Protein AF-A0A654LYJ0-F1 (afdb_monomer_lite)

InterPro domains:
  IPR001962 Asparagine synthase [PF00733] (24-140)
  IPR001962 Asparagine synthase [PF00733] (174-243)
  IPR001962 Asparagine synthase [cd01991] (24-231)
  IPR014729 Rossmann-like alpha/beta/alpha sandwich fold [G3DSA:3.40.50.620] (4-284)
  IPR050795 Asparagine Synthetase [PTHR11772] (24-283)

Structure (mmCIF, N/CA/C/O backbone):
data_AF-A0A654LYJ0-F1
#
_entry.id   AF-A0A654LYJ0-F1
#
loop_
_atom_site.group_PDB
_atom_site.id
_atom_site.type_symbol
_atom_site.label_atom_id
_atom_site.label_alt_id
_atom_site.label_comp_id
_atom_site.label_asym_id
_atom_site.label_entity_id
_atom_site.label_seq_id
_atom_site.pdbx_PDB_ins_code
_atom_site.Cartn_x
_atom_site.Cartn_y
_atom_site.Cartn_z
_atom_site.occupancy
_atom_site.B_iso_or_equiv
_atom_site.auth_seq_id
_atom_site.auth_comp_id
_atom_site.auth_asym_id
_atom_site.auth_atom_id
_atom_site.pdbx_PDB_model_num
ATOM 1 N N . MET A 1 1 ? 23.700 -3.962 -16.570 1.00 83.38 1 MET A N 1
ATOM 2 C CA . MET A 1 1 ? 22.502 -3.121 -16.331 1.00 83.38 1 MET A CA 1
ATOM 3 C C . MET A 1 1 ? 21.620 -3.001 -17.572 1.00 83.38 1 MET A C 1
ATOM 5 O O . MET A 1 1 ? 20.461 -3.362 -17.471 1.00 83.38 1 MET A O 1
ATOM 9 N N . LEU A 1 2 ? 22.117 -2.544 -18.732 1.00 87.56 2 LEU A N 1
ATOM 10 C CA . LEU A 1 2 ? 21.275 -2.402 -19.938 1.00 87.56 2 LEU A CA 1
ATOM 11 C C . LEU A 1 2 ? 20.663 -3.729 -20.420 1.00 87.56 2 LEU A C 1
ATOM 13 O O . LEU A 1 2 ? 19.456 -3.769 -20.647 1.00 87.56 2 LEU A O 1
ATOM 17 N N . ASP A 1 3 ? 21.454 -4.805 -20.501 1.00 92.12 3 ASP A N 1
ATOM 18 C CA . ASP A 1 3 ? 20.941 -6.127 -20.897 1.00 92.12 3 ASP A CA 1
ATOM 19 C C . ASP A 1 3 ? 19.915 -6.677 -19.900 1.00 92.12 3 ASP A C 1
ATOM 21 O O . ASP A 1 3 ? 18.823 -7.050 -20.312 1.00 92.12 3 ASP A O 1
ATOM 25 N N . LEU A 1 4 ? 20.203 -6.602 -18.593 1.00 95.25 4 LEU A N 1
ATOM 26 C CA . LEU A 1 4 ? 19.250 -6.972 -17.534 1.00 95.25 4 LEU A CA 1
ATOM 27 C C . LEU A 1 4 ? 17.944 -6.170 -17.624 1.00 95.25 4 LEU A C 1
ATOM 29 O O . LEU A 1 4 ? 16.862 -6.710 -17.426 1.00 95.25 4 LEU A O 1
ATOM 33 N N . CYS A 1 5 ? 18.020 -4.876 -17.948 1.00 97.44 5 CYS A N 1
ATOM 34 C CA . CYS A 1 5 ? 16.828 -4.058 -18.150 1.00 97.44 5 CYS A CA 1
ATOM 35 C C . CYS A 1 5 ? 16.046 -4.445 -19.406 1.00 97.44 5 CYS A C 1
ATOM 37 O O . CYS A 1 5 ? 14.835 -4.243 -19.435 1.00 97.44 5 CYS A O 1
ATOM 39 N N . ARG A 1 6 ? 16.698 -4.924 -20.471 1.00 97.25 6 ARG A N 1
ATOM 40 C CA . ARG A 1 6 ? 15.997 -5.455 -21.648 1.00 97.25 6 ARG A CA 1
ATOM 41 C C . ARG A 1 6 ? 15.285 -6.757 -21.283 1.00 97.25 6 ARG A C 1
ATOM 43 O O . ARG A 1 6 ? 14.074 -6.816 -21.439 1.00 97.25 6 ARG A O 1
ATOM 50 N N . GLU A 1 7 ? 16.013 -7.708 -20.704 1.00 97.81 7 GLU A N 1
ATOM 51 C CA . GLU A 1 7 ? 15.483 -9.005 -20.263 1.00 97.81 7 GLU A CA 1
ATOM 52 C C . GLU A 1 7 ? 14.283 -8.838 -19.321 1.00 97.81 7 GLU A C 1
ATOM 54 O O . GLU A 1 7 ? 13.217 -9.403 -19.552 1.00 97.81 7 GLU A O 1
ATOM 59 N N . PHE A 1 8 ? 14.407 -7.980 -18.303 1.00 98.38 8 PHE A N 1
ATOM 60 C CA . PHE A 1 8 ? 13.311 -7.729 -17.371 1.00 98.38 8 PHE A CA 1
ATOM 61 C C . PHE A 1 8 ? 12.087 -7.099 -18.041 1.00 98.38 8 PHE A C 1
ATOM 63 O O . PHE A 1 8 ? 10.956 -7.444 -17.708 1.00 98.38 8 PHE A O 1
ATOM 70 N N . ARG A 1 9 ? 12.292 -6.157 -18.970 1.00 98.38 9 ARG A N 1
ATOM 71 C CA . ARG A 1 9 ? 11.186 -5.501 -19.682 1.00 98.38 9 ARG A CA 1
ATOM 72 C C . ARG A 1 9 ? 10.445 -6.477 -20.587 1.00 98.38 9 ARG A C 1
ATOM 74 O O . ARG A 1 9 ? 9.222 -6.435 -20.606 1.00 98.38 9 ARG A O 1
ATOM 81 N N . GLU A 1 10 ? 11.163 -7.350 -21.289 1.00 98.00 10 GLU A N 1
ATOM 82 C CA . GLU A 1 10 ? 10.572 -8.412 -22.114 1.00 98.00 10 GLU A CA 1
ATOM 83 C C . GLU A 1 10 ? 9.775 -9.398 -21.251 1.00 98.00 10 GLU A C 1
ATOM 85 O O . GLU A 1 10 ? 8.626 -9.715 -21.567 1.00 98.00 10 GLU A O 1
ATOM 90 N N . LEU A 1 11 ? 10.340 -9.811 -20.111 1.00 98.19 11 LEU A N 1
ATOM 91 C CA . LEU A 1 11 ? 9.663 -10.687 -19.161 1.00 98.19 11 LEU A CA 1
ATOM 92 C C . LEU A 1 11 ? 8.386 -10.045 -18.602 1.00 98.19 11 LEU A C 1
ATOM 94 O O . LEU A 1 11 ? 7.318 -10.654 -18.644 1.00 98.19 11 LEU A O 1
ATOM 98 N N . LEU A 1 12 ? 8.477 -8.808 -18.109 1.00 98.12 12 LEU A N 1
ATOM 99 C CA . LEU A 1 12 ? 7.331 -8.102 -17.540 1.00 98.12 12 LEU A CA 1
ATOM 100 C C . LEU A 1 12 ? 6.255 -7.830 -18.593 1.00 98.12 12 LEU A C 1
ATOM 102 O O . LEU A 1 12 ? 5.073 -7.976 -18.299 1.00 98.12 12 LEU A O 1
ATOM 106 N N . GLN A 1 13 ? 6.643 -7.486 -19.823 1.00 97.31 13 GLN A N 1
ATOM 107 C CA . GLN A 1 13 ? 5.702 -7.334 -20.928 1.00 97.31 13 GLN A CA 1
ATOM 108 C C . GLN A 1 13 ? 4.939 -8.638 -21.185 1.00 97.31 13 GLN A C 1
ATOM 110 O O . GLN A 1 13 ? 3.714 -8.605 -21.268 1.00 97.31 13 GLN A O 1
ATOM 115 N N . CYS A 1 14 ? 5.636 -9.778 -21.247 1.00 97.12 14 CYS A N 1
ATOM 116 C CA . CYS A 1 14 ? 5.016 -11.091 -21.426 1.00 97.12 14 CYS A CA 1
ATOM 117 C C . CYS A 1 14 ? 3.998 -11.404 -20.314 1.00 97.12 14 CYS A C 1
ATOM 119 O O . CYS A 1 14 ? 2.855 -11.764 -20.601 1.00 97.12 14 CYS A O 1
ATOM 121 N N . VAL A 1 15 ? 4.372 -11.196 -19.046 1.00 97.38 15 VAL A N 1
ATOM 122 C CA . VAL A 1 15 ? 3.475 -11.403 -17.893 1.00 97.38 15 VAL A CA 1
ATOM 123 C C . VAL A 1 15 ? 2.243 -10.494 -17.971 1.00 97.38 15 VAL A C 1
ATOM 125 O O . VAL A 1 15 ? 1.116 -10.959 -17.795 1.00 97.38 15 VAL A O 1
ATOM 128 N N . CYS A 1 16 ? 2.442 -9.210 -18.278 1.00 96.12 16 CYS A N 1
ATOM 129 C CA . CYS A 1 16 ? 1.370 -8.223 -18.399 1.00 96.12 16 CYS A CA 1
ATOM 130 C C . CYS A 1 16 ? 0.406 -8.541 -19.551 1.00 96.12 16 CYS A C 1
ATOM 132 O O . CYS A 1 16 ? -0.803 -8.450 -19.368 1.00 96.12 16 CYS A O 1
ATOM 134 N N . THR A 1 17 ? 0.911 -8.942 -20.723 1.00 91.62 17 THR A N 1
ATOM 135 C CA . THR A 1 17 ? 0.066 -9.286 -21.883 1.00 91.62 17 THR A CA 1
ATOM 136 C C . THR A 1 17 ? -0.789 -10.530 -21.626 1.00 91.62 17 THR A C 1
ATOM 138 O O . THR A 1 17 ? -1.919 -10.603 -22.101 1.00 91.62 17 THR A O 1
ATOM 141 N N . ASN A 1 18 ? -0.291 -11.483 -20.833 1.00 88.94 18 ASN A N 1
ATOM 142 C CA . ASN A 1 18 ? -1.020 -12.707 -20.489 1.00 88.94 18 ASN A CA 1
ATOM 143 C C . ASN A 1 18 ? -1.989 -12.548 -19.305 1.00 88.94 18 ASN A C 1
ATOM 145 O O . ASN A 1 18 ? -2.715 -13.487 -18.981 1.00 88.94 18 ASN A O 1
ATOM 149 N N . SER A 1 19 ? -2.020 -11.376 -18.667 1.00 85.88 19 SER A N 1
ATOM 150 C CA . SER A 1 19 ? -2.827 -11.118 -17.473 1.00 85.88 19 SER A CA 1
ATOM 151 C C . SER A 1 19 ? -3.709 -9.888 -17.698 1.00 85.88 19 SER A C 1
ATOM 153 O O . SER A 1 19 ? -3.339 -8.801 -17.271 1.00 85.88 19 SER A O 1
ATOM 155 N N . PRO A 1 20 ? -4.859 -9.984 -18.385 1.00 80.94 20 PRO A N 1
ATOM 156 C CA . PRO A 1 20 ? -5.680 -8.805 -18.639 1.00 80.94 20 PRO A CA 1
ATOM 157 C C . PRO A 1 20 ? -6.216 -8.195 -17.334 1.00 80.94 20 PRO A C 1
ATOM 159 O O . PRO A 1 20 ? -6.408 -8.877 -16.324 1.00 80.94 20 PRO A O 1
ATOM 162 N N . GLY A 1 21 ? -6.475 -6.889 -17.358 1.00 89.56 21 GLY A N 1
ATOM 163 C CA . GLY A 1 21 ? -7.123 -6.172 -16.266 1.00 89.56 21 GLY A CA 1
ATOM 164 C C . GLY A 1 21 ? -7.969 -5.023 -16.802 1.00 89.56 21 GLY A C 1
ATOM 165 O O . GLY A 1 21 ? -7.519 -4.254 -17.645 1.00 89.56 21 GLY A O 1
ATOM 166 N N . GLU A 1 22 ? -9.210 -4.912 -16.337 1.00 96.50 22 GLU A N 1
ATOM 167 C CA . GLU A 1 22 ? -10.157 -3.897 -16.812 1.00 96.50 22 GLU A CA 1
ATOM 168 C C . GLU A 1 22 ? -9.936 -2.533 -16.152 1.00 96.50 22 GLU A C 1
ATOM 170 O O . GLU A 1 22 ? -10.260 -1.502 -16.743 1.00 96.50 22 GLU A O 1
ATOM 175 N N . SER A 1 23 ? -9.390 -2.517 -14.935 1.00 98.25 23 SER A N 1
ATOM 176 C CA . SER A 1 23 ? -9.081 -1.298 -14.191 1.00 98.25 23 SER A CA 1
ATOM 177 C C . SER A 1 23 ? -7.713 -1.374 -13.508 1.00 98.25 23 SER A C 1
ATOM 179 O O . SER A 1 23 ? -7.186 -2.466 -13.318 1.00 98.25 23 SER A O 1
ATOM 181 N N . ILE A 1 24 ? -7.126 -0.238 -13.126 1.00 98.62 24 ILE A N 1
ATOM 182 C CA . ILE A 1 24 ? -5.874 -0.160 -12.352 1.00 98.62 24 ILE A CA 1
ATOM 183 C C . ILE A 1 24 ? -6.002 0.821 -11.192 1.00 98.62 24 ILE A C 1
ATOM 185 O O . ILE A 1 24 ? -6.516 1.928 -11.361 1.00 98.62 24 ILE A O 1
ATOM 189 N N . LEU A 1 25 ? -5.467 0.450 -10.026 1.00 98.31 25 LEU A N 1
ATOM 190 C CA . LEU A 1 25 ? -5.254 1.402 -8.939 1.00 98.31 25 LEU A CA 1
ATOM 191 C C . LEU A 1 25 ? -3.978 2.215 -9.217 1.00 98.31 25 LEU A C 1
ATOM 193 O O . LEU A 1 25 ? -2.852 1.743 -9.037 1.00 98.31 25 LEU A O 1
ATOM 197 N N . LEU A 1 26 ? -4.154 3.445 -9.694 1.00 98.50 26 LEU A N 1
ATOM 198 C CA . LEU A 1 26 ? -3.094 4.308 -10.201 1.00 98.50 26 LEU A CA 1
ATOM 199 C C . LEU A 1 26 ? -2.711 5.382 -9.176 1.00 98.50 26 LEU A C 1
ATOM 201 O O . LEU A 1 26 ? -3.37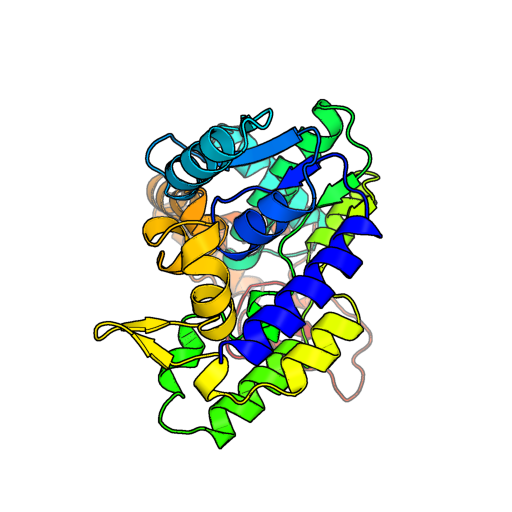4 6.402 -9.043 1.00 98.50 26 LEU A O 1
ATOM 205 N N . SER A 1 27 ? -1.586 5.207 -8.491 1.00 97.12 27 SER A N 1
ATOM 206 C CA . SER A 1 27 ? -1.010 6.242 -7.610 1.00 97.12 27 SER A CA 1
ATOM 207 C C . SER A 1 27 ? -0.095 7.238 -8.339 1.00 97.12 27 SER A C 1
ATOM 209 O O . SER A 1 27 ? 0.395 8.200 -7.751 1.00 97.12 27 SER A O 1
ATOM 211 N N . GLY A 1 28 ? 0.251 6.970 -9.604 1.00 96.25 28 GLY A N 1
ATOM 212 C CA . GLY A 1 28 ? 1.374 7.646 -10.268 1.00 96.25 28 GLY A CA 1
ATOM 213 C C . GLY A 1 28 ? 2.728 7.355 -9.602 1.00 96.25 28 GLY A C 1
ATOM 214 O O . GLY A 1 28 ? 3.713 8.070 -9.805 1.00 96.25 28 GLY A O 1
ATOM 215 N N . GLY A 1 29 ? 2.787 6.336 -8.740 1.00 96.56 29 GLY A N 1
ATOM 216 C CA . GLY A 1 29 ? 4.025 5.763 -8.231 1.00 96.56 29 GLY A CA 1
ATOM 217 C C . GLY A 1 29 ? 4.776 5.015 -9.332 1.00 96.56 29 GLY A C 1
ATOM 218 O O . GLY A 1 29 ? 4.231 4.761 -10.405 1.00 96.56 29 GLY A O 1
ATOM 219 N N . LEU A 1 30 ? 6.027 4.635 -9.058 1.00 98.25 30 LEU A N 1
ATOM 220 C CA . LEU A 1 30 ? 6.852 3.880 -10.008 1.00 98.25 30 LEU A CA 1
ATOM 221 C C . LEU A 1 30 ? 6.125 2.623 -10.507 1.00 98.25 30 LEU A C 1
ATOM 223 O O . LEU A 1 30 ? 6.036 2.404 -11.706 1.00 98.25 30 LEU A O 1
ATOM 227 N N . ASP A 1 31 ? 5.569 1.840 -9.587 1.00 98.06 31 ASP A N 1
ATOM 228 C CA . ASP A 1 31 ? 5.089 0.486 -9.872 1.00 98.06 31 ASP A CA 1
ATOM 229 C C . ASP A 1 31 ? 3.810 0.516 -10.715 1.00 98.06 31 ASP A C 1
ATOM 231 O O . ASP A 1 31 ? 3.764 -0.067 -11.794 1.00 98.06 31 ASP A O 1
ATOM 235 N N . SER A 1 32 ? 2.804 1.281 -10.283 1.00 97.94 32 SER A N 1
ATOM 236 C CA . SER A 1 32 ? 1.550 1.454 -11.028 1.00 97.94 32 SER A CA 1
ATOM 237 C C . SER A 1 32 ? 1.768 2.126 -12.389 1.00 97.94 32 SER A C 1
ATOM 239 O O . SER A 1 32 ? 1.101 1.767 -13.354 1.00 97.94 32 SER A O 1
ATOM 241 N N . SER A 1 33 ? 2.747 3.031 -12.507 1.00 98.31 33 SER A N 1
ATOM 242 C CA . SER A 1 33 ? 3.112 3.652 -13.790 1.00 98.31 33 SER A CA 1
ATOM 243 C C . SER A 1 33 ? 3.796 2.674 -14.752 1.00 98.31 33 SER A C 1
ATOM 245 O O . SER A 1 33 ? 3.566 2.751 -15.957 1.00 98.31 33 SER A O 1
ATOM 247 N N . ILE A 1 34 ? 4.628 1.753 -14.241 1.00 98.44 34 ILE A N 1
ATOM 248 C CA . ILE A 1 34 ? 5.212 0.665 -15.043 1.00 98.44 34 ILE A CA 1
ATOM 249 C C . ILE A 1 34 ? 4.102 -0.254 -15.560 1.00 98.44 34 ILE A C 1
ATOM 251 O O . ILE A 1 34 ? 4.100 -0.593 -16.739 1.00 98.44 34 ILE A O 1
ATOM 255 N N . LEU A 1 35 ? 3.156 -0.650 -14.705 1.00 98.25 35 LEU A N 1
ATOM 256 C CA . LEU A 1 35 ? 2.065 -1.537 -15.120 1.00 98.25 35 LEU A CA 1
ATOM 257 C C . LEU A 1 35 ? 1.136 -0.861 -16.135 1.00 98.25 35 LEU A C 1
ATOM 259 O O . LEU A 1 35 ? 0.794 -1.474 -17.145 1.00 98.25 35 LEU A O 1
ATOM 263 N N . LEU A 1 36 ? 0.803 0.418 -15.929 1.00 97.56 36 LEU A N 1
ATOM 264 C CA . LEU A 1 36 ? 0.003 1.200 -16.876 1.00 97.56 36 LEU A CA 1
ATOM 265 C C . LEU A 1 36 ? 0.624 1.224 -18.283 1.00 97.56 36 LEU A C 1
ATOM 267 O O . LEU A 1 36 ? -0.103 1.083 -19.261 1.00 97.56 36 LEU A O 1
ATOM 271 N N . ASN A 1 37 ? 1.957 1.328 -18.379 1.00 96.62 37 ASN A N 1
ATOM 272 C CA . ASN A 1 37 ? 2.684 1.311 -19.654 1.00 96.62 37 ASN A CA 1
ATOM 273 C C . ASN A 1 37 ? 2.483 0.023 -20.469 1.00 96.62 37 ASN A C 1
ATOM 275 O O . ASN A 1 37 ? 2.635 0.063 -21.683 1.00 96.62 37 ASN A O 1
ATOM 279 N N . TYR A 1 38 ? 2.228 -1.117 -19.821 1.00 96.50 38 TYR A N 1
ATOM 280 C CA . TYR A 1 38 ? 2.146 -2.414 -20.503 1.00 96.50 38 TYR A CA 1
ATOM 281 C C . TYR A 1 38 ? 0.730 -2.966 -20.625 1.00 96.50 38 TYR A C 1
ATOM 283 O O . TYR A 1 38 ? 0.465 -3.750 -21.531 1.00 96.50 38 TYR A O 1
ATOM 291 N N . MET A 1 39 ? -0.154 -2.628 -19.688 1.00 96.19 39 MET A N 1
ATOM 292 C CA . MET A 1 39 ? -1.436 -3.318 -19.546 1.00 96.19 39 MET A CA 1
ATOM 293 C C . MET A 1 39 ? -2.613 -2.584 -20.181 1.00 96.19 39 MET A C 1
ATOM 295 O O . MET A 1 39 ? -3.608 -3.229 -20.486 1.00 96.19 39 MET A O 1
ATOM 299 N N . HIS A 1 40 ? -2.512 -1.262 -20.363 1.00 92.94 40 HIS A N 1
ATOM 300 C CA . HIS A 1 40 ? -3.541 -0.424 -20.998 1.00 92.94 40 HIS A CA 1
ATOM 301 C C . HIS A 1 40 ? -4.994 -0.754 -20.575 1.00 92.94 40 HIS A C 1
ATOM 303 O O . HIS A 1 40 ? -5.833 -1.053 -21.428 1.00 92.94 40 HIS A O 1
ATOM 309 N N . PRO A 1 41 ? -5.310 -0.734 -19.265 1.00 96.69 41 PRO A N 1
ATOM 310 C CA . PRO A 1 41 ? -6.661 -1.009 -18.789 1.00 96.69 41 PRO A CA 1
ATOM 311 C C . PRO A 1 41 ? -7.654 0.048 -19.281 1.00 96.69 41 PRO A C 1
ATOM 313 O O . PRO A 1 41 ? -7.275 1.156 -19.656 1.00 96.69 41 PRO A O 1
ATOM 316 N N . ARG A 1 42 ? -8.950 -0.272 -19.222 1.00 96.50 42 ARG A N 1
ATOM 317 C CA . ARG A 1 42 ? -10.020 0.665 -19.594 1.00 96.50 42 ARG A CA 1
ATOM 318 C C . ARG A 1 42 ? -10.106 1.844 -18.625 1.00 96.50 42 ARG A C 1
ATOM 320 O O . ARG A 1 42 ? -10.322 2.969 -19.057 1.00 96.50 42 ARG A O 1
ATOM 327 N N . GLU A 1 43 ? -9.961 1.574 -17.330 1.00 97.75 43 GLU A N 1
ATOM 328 C CA . GLU A 1 43 ? -10.156 2.560 -16.263 1.00 97.75 43 GLU A CA 1
ATOM 329 C C . GLU A 1 43 ? -8.904 2.686 -15.383 1.00 97.75 43 GLU A C 1
ATOM 331 O O . GLU A 1 43 ? -8.428 1.704 -14.815 1.00 97.75 43 GLU A O 1
ATOM 336 N N . ALA A 1 44 ? -8.398 3.901 -15.187 1.00 98.56 44 ALA A N 1
ATOM 337 C CA . ALA A 1 44 ? -7.460 4.213 -14.112 1.00 98.56 44 ALA A CA 1
ATOM 338 C C . ALA A 1 44 ? -8.204 4.843 -12.936 1.00 98.56 44 ALA A C 1
ATOM 340 O O . ALA A 1 44 ? -9.025 5.737 -13.130 1.00 98.56 44 ALA A O 1
ATOM 341 N N . ILE A 1 45 ? -7.900 4.406 -11.716 1.00 98.81 45 ILE A N 1
ATOM 342 C CA . ILE A 1 45 ? -8.553 4.884 -10.495 1.00 98.81 45 ILE A CA 1
ATOM 343 C C . ILE A 1 45 ? -7.498 5.417 -9.534 1.00 98.81 45 ILE A C 1
ATOM 345 O O . ILE A 1 45 ? -6.573 4.698 -9.159 1.00 98.81 45 ILE A O 1
ATOM 349 N N . THR A 1 46 ? -7.663 6.654 -9.081 1.00 98.75 46 THR A N 1
ATOM 350 C CA . THR A 1 46 ? -6.817 7.262 -8.048 1.00 98.75 46 THR A CA 1
ATOM 351 C C . THR A 1 46 ? -7.674 7.701 -6.882 1.00 98.75 46 THR A C 1
ATOM 353 O O . THR A 1 46 ? -8.662 8.402 -7.068 1.00 98.75 46 THR A O 1
ATOM 356 N N . ILE A 1 47 ? -7.263 7.348 -5.667 1.00 98.50 47 ILE A N 1
ATOM 357 C CA . ILE A 1 47 ? -7.863 7.890 -4.449 1.00 98.50 47 ILE A CA 1
ATOM 358 C C . ILE A 1 47 ? -6.987 9.030 -3.948 1.00 98.50 47 ILE A C 1
ATOM 360 O O . ILE A 1 47 ? -5.788 8.849 -3.738 1.00 98.50 47 ILE A O 1
ATOM 364 N N . SER A 1 48 ? -7.591 10.196 -3.744 1.00 97.44 48 SER A N 1
ATOM 365 C CA . SER A 1 48 ? -6.898 11.371 -3.229 1.00 97.44 48 SER A CA 1
ATOM 366 C C . SER A 1 48 ? -7.836 12.202 -2.372 1.00 97.44 48 SER A C 1
ATOM 368 O O . SER A 1 48 ? -8.944 12.486 -2.799 1.00 97.44 48 SER A O 1
ATOM 370 N N . ILE A 1 49 ? -7.422 12.634 -1.184 1.00 95.44 49 ILE A N 1
ATOM 371 C CA . ILE A 1 49 ? -8.278 13.472 -0.330 1.00 95.44 49 ILE A CA 1
ATOM 372 C C . ILE A 1 49 ? -8.417 14.906 -0.870 1.00 95.44 49 ILE A C 1
ATOM 374 O O . ILE A 1 49 ? -9.401 15.581 -0.585 1.00 95.44 49 ILE A O 1
ATOM 378 N N . ASP A 1 50 ? -7.433 15.376 -1.643 1.00 92.94 50 ASP A N 1
ATOM 379 C CA . ASP A 1 50 ? -7.440 16.687 -2.296 1.00 92.94 50 ASP A CA 1
ATOM 380 C C . ASP A 1 50 ? -6.494 16.738 -3.509 1.00 92.94 50 ASP A C 1
ATOM 382 O O . ASP A 1 50 ? -5.725 15.813 -3.772 1.00 92.94 50 ASP A O 1
ATOM 386 N N . GLN A 1 51 ? -6.529 17.849 -4.248 1.00 92.88 51 GLN A N 1
ATOM 387 C CA . GLN A 1 51 ? -5.664 18.103 -5.409 1.00 92.88 51 GLN A CA 1
ATOM 388 C C . GLN A 1 51 ? -4.181 18.342 -5.065 1.00 92.88 51 GLN A C 1
ATOM 390 O O . GLN A 1 51 ? -3.333 18.379 -5.953 1.00 92.88 51 GLN A O 1
ATOM 395 N N . TYR A 1 52 ? -3.858 18.552 -3.785 1.00 92.94 52 TYR A N 1
ATOM 396 C CA . TYR A 1 52 ? -2.497 18.852 -3.328 1.00 92.94 52 TYR A CA 1
ATOM 397 C C . TYR A 1 52 ? -1.716 17.595 -2.945 1.00 92.94 52 TYR A C 1
ATOM 399 O O . TYR A 1 52 ? -0.506 17.655 -2.723 1.00 92.94 52 TYR A O 1
ATOM 407 N N . SER A 1 53 ? -2.408 16.465 -2.843 1.00 95.06 53 SER A N 1
ATOM 408 C CA . SER A 1 53 ? -1.807 15.175 -2.539 1.00 95.06 53 SER A CA 1
ATOM 409 C C . SER A 1 53 ? -0.938 14.716 -3.713 1.00 95.06 53 SER A C 1
ATOM 411 O O . SER A 1 53 ? -1.228 14.984 -4.882 1.00 95.06 53 SER A O 1
ATOM 413 N N . SER A 1 54 ? 0.181 14.060 -3.414 1.00 95.75 54 SER A N 1
ATOM 414 C CA . SER A 1 54 ? 1.177 13.725 -4.434 1.00 95.75 54 SER A CA 1
ATOM 415 C C . SER A 1 54 ? 0.634 12.725 -5.451 1.00 95.75 54 SER A C 1
ATOM 417 O O . SER A 1 54 ? 0.903 12.875 -6.644 1.00 95.75 54 SER A O 1
ATOM 419 N N . ASP A 1 55 ? -0.186 11.766 -5.018 1.00 97.62 55 ASP A N 1
ATOM 420 C CA . ASP A 1 55 ? -0.780 10.785 -5.921 1.00 97.62 55 ASP A CA 1
ATOM 421 C C . ASP A 1 55 ? -1.744 11.434 -6.914 1.00 97.62 55 ASP A C 1
ATOM 423 O O . ASP A 1 55 ? -1.728 11.031 -8.071 1.00 97.62 55 ASP A O 1
ATOM 427 N N . TYR A 1 56 ? -2.477 12.496 -6.547 1.00 98.00 56 TYR A N 1
ATOM 428 C CA . TYR A 1 56 ? -3.245 13.298 -7.513 1.00 98.00 56 TYR A CA 1
ATOM 429 C C . TYR A 1 56 ? -2.332 13.805 -8.633 1.00 98.00 56 TYR A C 1
ATOM 431 O O . TYR A 1 56 ? -2.502 13.458 -9.797 1.00 98.00 56 TYR A O 1
ATOM 439 N N . ARG A 1 57 ? -1.288 14.558 -8.270 1.00 97.31 57 ARG A N 1
ATOM 440 C CA . ARG A 1 57 ? -0.380 15.184 -9.239 1.00 97.31 57 ARG A CA 1
ATOM 441 C C . ARG A 1 57 ? 0.291 14.161 -10.159 1.00 97.31 57 ARG A C 1
ATOM 443 O O . ARG A 1 57 ? 0.348 14.365 -11.370 1.00 97.31 57 ARG A O 1
ATOM 450 N N . TYR A 1 58 ? 0.859 13.096 -9.594 1.00 98.00 58 TYR A N 1
ATOM 451 C CA . TYR A 1 58 ? 1.617 12.125 -10.383 1.00 98.00 58 TYR A CA 1
ATOM 452 C C . TYR A 1 58 ? 0.715 11.188 -11.189 1.00 98.00 58 TYR A C 1
ATOM 454 O O . TYR A 1 58 ? 1.081 10.836 -12.311 1.00 98.00 58 TYR A O 1
ATOM 462 N N . SER A 1 59 ? -0.447 10.795 -10.652 1.00 98.19 59 SER A N 1
ATOM 463 C CA . SER A 1 59 ? -1.402 9.966 -11.396 1.00 98.19 59 SER A CA 1
ATOM 464 C C . SER A 1 59 ? -2.005 10.730 -12.570 1.00 98.19 59 SER A C 1
ATOM 466 O O . SER A 1 59 ? -2.029 10.182 -13.663 1.00 98.19 59 SER A O 1
ATOM 468 N N . SER A 1 60 ? -2.381 12.005 -12.400 1.00 98.12 60 SER A N 1
ATOM 469 C CA . SER A 1 60 ? -2.873 12.837 -13.504 1.00 98.12 60 SER A CA 1
ATOM 470 C C . SER A 1 60 ? -1.834 12.962 -14.611 1.00 98.12 60 SER A C 1
ATOM 472 O O . SER A 1 60 ? -2.149 12.767 -15.778 1.00 98.12 60 SER A O 1
ATOM 474 N N . LYS A 1 61 ? -0.569 13.199 -14.245 1.00 97.38 61 LYS A N 1
ATOM 475 C CA . LYS A 1 61 ? 0.521 13.314 -15.219 1.00 97.38 61 LYS A CA 1
ATOM 476 C C . LYS A 1 61 ? 0.735 12.031 -16.022 1.00 97.38 61 LYS A C 1
ATOM 478 O O . LYS A 1 61 ? 0.966 12.089 -17.228 1.00 97.38 61 LYS A O 1
ATOM 483 N N . ILE A 1 62 ? 0.738 10.874 -15.358 1.00 97.81 62 ILE A N 1
ATOM 484 C CA . ILE A 1 62 ? 0.957 9.607 -16.060 1.00 97.81 62 ILE A CA 1
ATOM 485 C C . ILE A 1 62 ? -0.288 9.180 -16.843 1.00 97.81 62 ILE A C 1
ATOM 487 O O . ILE A 1 62 ? -0.147 8.620 -17.923 1.00 97.81 62 ILE A O 1
ATOM 491 N N . ALA A 1 63 ? -1.487 9.489 -16.349 1.00 98.00 63 ALA A N 1
ATOM 492 C CA . ALA A 1 63 ? -2.728 9.223 -17.056 1.00 98.00 63 ALA A CA 1
ATOM 493 C C . ALA A 1 63 ? -2.845 10.052 -18.341 1.00 98.00 63 ALA A C 1
ATOM 495 O O . ALA A 1 63 ? -3.155 9.489 -19.385 1.00 98.00 63 ALA A O 1
ATOM 496 N N . GLU A 1 64 ? -2.509 11.347 -18.287 1.00 97.25 64 GLU A N 1
ATOM 497 C CA . GLU A 1 64 ? -2.444 12.232 -19.458 1.00 97.25 64 GLU A CA 1
ATOM 498 C C . GLU A 1 64 ? -1.473 11.685 -20.509 1.00 97.25 64 GLU A C 1
ATOM 500 O O . GLU A 1 64 ? -1.815 11.580 -21.681 1.00 97.25 64 GLU A O 1
ATOM 505 N N . LYS A 1 65 ? -0.282 11.246 -20.081 1.00 96.50 65 LYS A N 1
ATOM 506 C CA . LYS A 1 65 ? 0.726 10.668 -20.977 1.00 96.50 65 LYS A CA 1
ATOM 507 C C . LYS A 1 65 ? 0.235 9.437 -21.753 1.00 96.50 65 LYS A C 1
ATOM 509 O O . LYS A 1 65 ? 0.694 9.227 -22.872 1.00 96.50 65 LYS A O 1
ATOM 514 N N . TYR A 1 66 ? -0.606 8.603 -21.145 1.00 96.38 66 TYR A N 1
ATOM 515 C CA . TYR A 1 66 ? -1.126 7.378 -21.767 1.00 96.38 66 TYR A CA 1
ATOM 516 C C . TYR A 1 66 ? -2.568 7.517 -22.270 1.00 96.38 66 TYR A C 1
ATOM 518 O O . TYR A 1 66 ? -3.142 6.514 -22.683 1.00 96.38 66 TYR A O 1
ATOM 526 N N . GLU A 1 67 ? -3.149 8.721 -22.217 1.00 97.00 67 GLU A N 1
ATOM 527 C CA . GLU A 1 67 ? -4.514 9.026 -22.671 1.00 97.00 67 GLU A CA 1
ATOM 528 C C . GLU A 1 67 ? -5.582 8.050 -22.127 1.00 97.00 67 GLU A C 1
ATOM 530 O O . GLU A 1 67 ? -6.542 7.692 -22.808 1.00 97.00 67 GLU A O 1
ATOM 535 N N . ILE A 1 68 ? -5.415 7.596 -20.879 1.00 97.19 68 ILE A N 1
ATOM 536 C CA . ILE A 1 68 ? -6.332 6.645 -20.234 1.00 97.19 68 ILE A CA 1
ATOM 537 C C . ILE A 1 68 ? -7.508 7.366 -19.567 1.00 97.19 68 ILE A C 1
ATOM 539 O O . ILE A 1 68 ? -7.345 8.452 -19.007 1.00 97.19 68 ILE A O 1
ATOM 543 N N . ASN A 1 69 ? -8.687 6.731 -19.547 1.00 97.81 69 ASN A N 1
ATOM 544 C CA . ASN A 1 69 ? -9.811 7.230 -18.761 1.00 97.81 69 ASN A CA 1
ATOM 545 C C . ASN A 1 69 ? -9.460 7.222 -17.265 1.00 97.81 69 ASN A C 1
ATOM 547 O O . ASN A 1 69 ? -9.282 6.162 -16.659 1.00 97.81 69 ASN A O 1
ATOM 551 N N . HIS A 1 70 ? -9.329 8.408 -16.673 1.00 98.50 70 HIS A N 1
ATOM 552 C CA . HIS A 1 70 ? -8.788 8.578 -15.328 1.00 98.50 70 HIS A CA 1
ATOM 553 C C . HIS A 1 70 ? -9.842 9.095 -14.354 1.00 98.50 70 HIS A C 1
ATOM 555 O O . HIS A 1 70 ? -10.292 10.235 -14.428 1.00 98.50 70 HIS A O 1
ATOM 561 N N . ASN A 1 71 ? -10.202 8.240 -13.401 1.00 98.38 71 ASN A N 1
ATOM 562 C CA . ASN A 1 71 ? -11.186 8.500 -12.363 1.00 98.38 71 ASN A CA 1
ATOM 563 C C . ASN A 1 71 ? -10.464 8.845 -11.058 1.00 98.38 71 ASN A C 1
ATOM 565 O O . ASN A 1 71 ? -9.891 7.978 -10.392 1.00 98.38 71 ASN A O 1
ATOM 569 N N . ILE A 1 72 ? -10.502 10.119 -10.674 1.00 98.50 72 ILE A N 1
ATOM 570 C CA . ILE A 1 72 ? -9.968 10.577 -9.392 1.00 98.50 72 ILE A CA 1
ATOM 571 C C . ILE A 1 72 ? -11.113 10.663 -8.385 1.00 98.50 72 ILE A C 1
ATOM 573 O O . ILE A 1 72 ? -12.022 11.479 -8.523 1.00 98.50 72 ILE A O 1
ATOM 577 N N . VAL A 1 73 ? -11.051 9.839 -7.344 1.00 98.38 73 VAL A N 1
ATOM 578 C CA . VAL A 1 73 ? -12.037 9.803 -6.264 1.00 98.38 73 VAL A CA 1
ATOM 579 C C . VAL A 1 73 ? -11.541 10.649 -5.098 1.00 98.38 73 VAL A C 1
ATOM 581 O O . VAL A 1 73 ? -10.499 10.354 -4.506 1.00 98.38 73 VAL A O 1
ATOM 584 N N . MET A 1 74 ? -12.330 11.666 -4.744 1.00 97.88 74 MET A N 1
ATOM 585 C CA . MET A 1 74 ? -12.098 12.540 -3.591 1.00 97.88 74 MET A CA 1
ATOM 586 C C . MET A 1 74 ? -13.149 12.301 -2.501 1.00 97.88 74 MET A C 1
ATOM 588 O O . MET A 1 74 ? -14.182 12.975 -2.477 1.00 97.88 74 MET A O 1
ATOM 592 N N . PRO A 1 75 ? -12.947 11.308 -1.616 1.00 96.94 75 PRO A N 1
ATOM 593 C CA . PRO A 1 75 ? -13.919 10.980 -0.581 1.00 96.94 75 PRO A CA 1
ATOM 594 C C . PRO A 1 75 ? -13.980 12.076 0.493 1.00 96.94 75 PRO A C 1
ATOM 596 O O . PRO A 1 75 ? -12.967 12.658 0.880 1.00 96.94 75 PRO A O 1
ATOM 599 N N . SER A 1 76 ? -15.173 12.314 1.043 1.00 96.94 76 SER A N 1
ATOM 600 C CA . SER A 1 76 ? -15.313 13.163 2.229 1.00 96.94 76 SER A CA 1
ATOM 601 C C . SER A 1 76 ? -14.692 12.494 3.461 1.00 96.94 76 SER A C 1
ATOM 603 O O . SER A 1 76 ? -14.627 11.267 3.546 1.00 96.94 76 SER A O 1
ATOM 605 N N . ILE A 1 77 ? -14.309 13.287 4.468 1.00 96.00 77 ILE A N 1
ATOM 606 C CA . ILE A 1 77 ? -13.812 12.757 5.753 1.00 96.00 77 ILE A CA 1
ATOM 607 C C . ILE A 1 77 ? -14.819 11.777 6.364 1.00 96.00 77 ILE A C 1
ATOM 609 O O . ILE A 1 77 ? -14.433 10.710 6.830 1.00 96.00 77 ILE A O 1
ATOM 613 N N . LYS A 1 78 ? -16.118 12.097 6.302 1.00 96.19 78 LYS A N 1
ATOM 614 C CA . LYS A 1 78 ? -17.184 11.208 6.779 1.00 96.19 78 LYS A CA 1
ATOM 615 C C . LYS A 1 78 ? -17.147 9.854 6.065 1.00 96.19 78 LYS A C 1
ATOM 617 O O . LYS A 1 78 ? -17.122 8.830 6.739 1.00 96.19 78 LYS A O 1
ATOM 622 N N . ALA A 1 79 ? -17.076 9.856 4.731 1.00 97.31 79 ALA A N 1
ATOM 623 C CA . ALA A 1 79 ? -16.976 8.623 3.957 1.00 97.31 79 ALA A CA 1
ATOM 624 C C . ALA A 1 79 ? -15.714 7.836 4.337 1.00 97.31 79 ALA A C 1
ATOM 626 O O . ALA A 1 79 ? -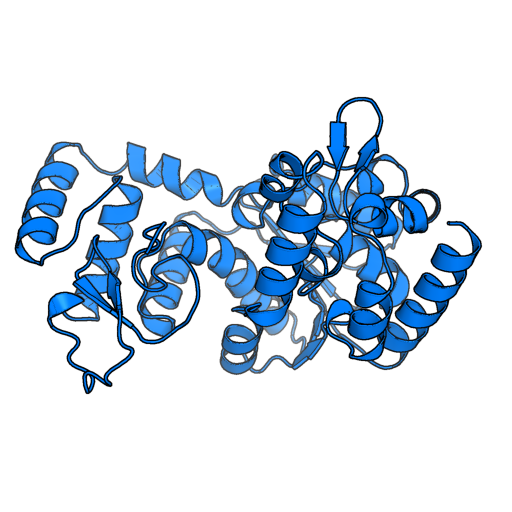15.785 6.628 4.531 1.00 97.31 79 ALA A O 1
ATOM 627 N N . ILE A 1 80 ? -14.565 8.497 4.514 1.00 98.00 80 ILE A N 1
ATOM 628 C CA . ILE A 1 80 ? -13.335 7.822 4.953 1.00 98.00 80 ILE A CA 1
ATOM 629 C C . ILE A 1 80 ? -13.544 7.136 6.312 1.00 98.00 80 ILE A C 1
ATOM 631 O O . ILE A 1 80 ? -13.236 5.955 6.440 1.00 98.00 80 ILE A O 1
ATOM 635 N N . LEU A 1 81 ? -14.108 7.831 7.305 1.00 97.69 81 LEU A N 1
ATOM 636 C CA . LEU A 1 81 ? -14.356 7.273 8.642 1.00 97.69 81 LEU A CA 1
ATOM 637 C C . LEU A 1 81 ? -15.334 6.085 8.625 1.00 97.69 81 LEU A C 1
ATOM 639 O O . LEU A 1 81 ? -15.120 5.119 9.354 1.00 97.69 81 LEU A O 1
ATOM 643 N N . GLU A 1 82 ? -16.367 6.123 7.780 1.00 97.81 82 GLU A N 1
ATOM 644 C CA . GLU A 1 82 ? -17.301 5.002 7.585 1.00 97.81 82 GLU A CA 1
ATOM 645 C C . GLU A 1 82 ? -16.595 3.773 6.987 1.00 97.81 82 GLU A C 1
ATOM 647 O O . GLU A 1 82 ? -16.775 2.654 7.463 1.00 97.81 82 GLU A O 1
ATOM 652 N N . ASN A 1 83 ? -15.727 3.977 5.991 1.00 98.12 83 ASN A N 1
ATOM 653 C CA . ASN A 1 83 ? -14.947 2.892 5.388 1.00 98.12 83 ASN A CA 1
ATOM 654 C C . ASN A 1 83 ? -13.847 2.360 6.329 1.00 98.12 83 ASN A C 1
ATOM 656 O O . ASN A 1 83 ? -13.492 1.186 6.259 1.00 98.12 83 ASN A O 1
ATOM 660 N N . LEU A 1 84 ? -13.313 3.191 7.231 1.00 98.19 84 LEU A N 1
ATOM 661 C CA . LEU A 1 84 ? -12.401 2.739 8.285 1.00 98.19 84 LEU A CA 1
ATOM 662 C C . LEU A 1 84 ? -13.124 1.836 9.295 1.00 98.19 84 LEU A C 1
ATOM 664 O O . LEU A 1 84 ? -12.565 0.821 9.695 1.00 98.19 84 LEU A O 1
ATOM 668 N N . GLU A 1 85 ? -14.365 2.156 9.676 1.00 98.00 85 GLU A N 1
ATOM 669 C CA . GLU A 1 85 ? -15.183 1.296 10.549 1.00 98.00 85 GLU A CA 1
ATOM 670 C C . GLU A 1 85 ? -15.476 -0.064 9.896 1.00 98.00 85 GLU A C 1
ATOM 672 O O . GLU A 1 85 ? -15.352 -1.095 10.556 1.00 98.00 85 GLU A O 1
ATOM 677 N N . GLU A 1 86 ? -15.745 -0.083 8.586 1.00 97.56 86 GLU A N 1
ATOM 678 C CA . GLU A 1 86 ? -15.878 -1.319 7.803 1.00 97.56 86 GLU A CA 1
ATOM 679 C C . GLU A 1 86 ? -14.603 -2.184 7.862 1.00 97.56 86 GLU A C 1
ATOM 681 O O . GLU A 1 86 ? -14.675 -3.380 8.142 1.00 97.56 86 GLU A O 1
ATOM 686 N N . LEU A 1 87 ? -13.420 -1.585 7.681 1.00 98.25 87 LEU A N 1
ATOM 687 C CA . LEU A 1 87 ? -12.140 -2.301 7.770 1.00 98.25 87 LEU A CA 1
ATOM 688 C C . LEU A 1 87 ? -11.847 -2.829 9.176 1.00 98.25 87 LEU A C 1
ATOM 690 O O . LEU A 1 87 ? -11.307 -3.926 9.323 1.00 98.25 87 LEU A O 1
ATOM 694 N N . ILE A 1 88 ? -12.195 -2.061 10.211 1.00 98.44 88 ILE A N 1
ATOM 695 C CA . ILE A 1 88 ? -12.064 -2.488 11.608 1.00 98.44 88 ILE A CA 1
ATOM 696 C C . ILE A 1 88 ? -12.881 -3.764 11.840 1.00 98.44 88 ILE A C 1
ATOM 698 O O . ILE A 1 88 ? -12.384 -4.695 12.476 1.00 98.44 88 ILE A O 1
ATOM 702 N N . MET A 1 89 ? -14.103 -3.824 11.301 1.00 97.19 89 MET A N 1
ATOM 703 C CA . MET A 1 89 ? -14.961 -5.007 11.373 1.00 97.19 89 MET A CA 1
ATOM 704 C C . MET A 1 89 ? -14.384 -6.194 10.595 1.00 97.19 89 MET A C 1
ATOM 706 O O . MET A 1 89 ? -14.264 -7.285 11.150 1.00 97.19 89 MET A O 1
ATOM 710 N N . ASP A 1 90 ? -14.002 -5.988 9.334 1.00 96.50 90 ASP A N 1
ATOM 711 C CA . ASP A 1 90 ? -13.529 -7.066 8.457 1.00 96.50 90 ASP A CA 1
ATOM 712 C C . ASP A 1 90 ? -12.233 -7.710 8.968 1.00 96.50 90 ASP A C 1
ATOM 714 O O . ASP A 1 90 ? -12.084 -8.932 8.961 1.00 96.50 90 ASP A O 1
ATOM 718 N N . PHE A 1 91 ? -11.288 -6.880 9.419 1.00 96.50 91 PHE A N 1
ATOM 719 C CA . PHE A 1 91 ? -9.929 -7.309 9.755 1.00 96.50 91 PHE A CA 1
ATOM 720 C C . PHE A 1 91 ? -9.668 -7.408 11.257 1.00 96.50 91 PHE A C 1
ATOM 722 O O . PHE A 1 91 ? -8.562 -7.773 11.656 1.00 96.50 91 PHE A O 1
ATOM 729 N N . LYS A 1 92 ? -10.666 -7.101 12.097 1.00 96.50 92 LYS A N 1
ATOM 730 C CA . LYS A 1 92 ? -10.567 -7.148 13.566 1.00 96.50 92 LYS A CA 1
ATOM 731 C C . LYS A 1 92 ? -9.313 -6.434 14.069 1.00 96.50 92 LYS A C 1
ATOM 733 O O . LYS A 1 92 ? -8.536 -6.973 14.862 1.00 96.50 92 LYS A O 1
ATOM 738 N N . THR A 1 93 ? -9.114 -5.210 13.602 1.00 97.50 93 THR A N 1
ATOM 739 C CA . THR A 1 93 ? -7.912 -4.422 13.876 1.00 97.50 93 THR A CA 1
ATOM 740 C C . THR A 1 93 ? -8.264 -2.985 14.212 1.00 97.50 93 THR A C 1
ATOM 742 O O . THR A 1 93 ? -9.276 -2.459 13.768 1.00 97.50 93 THR A O 1
ATOM 745 N N . PHE A 1 94 ? -7.413 -2.354 15.004 1.00 98.06 94 PHE A N 1
ATOM 746 C CA . PHE A 1 94 ? -7.394 -0.928 15.294 1.00 98.06 94 PHE A CA 1
ATOM 747 C C . PHE A 1 94 ? -5.994 -0.339 15.055 1.00 98.06 94 PHE A C 1
ATOM 749 O O . PHE A 1 94 ? -5.656 0.705 15.611 1.00 98.06 94 PHE A O 1
ATOM 756 N N . ASP A 1 95 ? -5.171 -1.002 14.230 1.00 97.75 95 ASP A N 1
ATOM 757 C CA . ASP A 1 95 ? -3.877 -0.492 13.772 1.00 97.75 95 ASP A CA 1
ATOM 758 C C . ASP A 1 95 ? -4.059 0.718 12.833 1.00 97.75 95 ASP A C 1
ATOM 760 O O . ASP A 1 95 ? -4.537 0.553 11.705 1.00 97.75 95 ASP A O 1
ATOM 764 N N . PRO A 1 96 ? -3.624 1.930 13.233 1.00 97.44 96 PRO A N 1
ATOM 765 C CA . PRO A 1 96 ? -3.759 3.116 12.399 1.00 97.44 96 PRO A CA 1
ATOM 766 C C . PRO A 1 96 ? -3.044 3.016 11.045 1.00 97.44 96 PRO A C 1
ATOM 768 O O . PRO A 1 96 ? -3.542 3.540 10.052 1.00 97.44 96 PRO A O 1
ATOM 771 N N . ILE A 1 97 ? -1.879 2.360 10.977 1.00 95.62 97 ILE A N 1
ATOM 772 C CA . ILE A 1 97 ? -1.097 2.277 9.733 1.00 95.62 97 ILE A CA 1
ATOM 773 C C . ILE A 1 97 ? -1.803 1.359 8.740 1.00 95.62 97 ILE A C 1
ATOM 775 O O . ILE A 1 97 ? -1.997 1.749 7.584 1.00 95.62 97 ILE A O 1
ATOM 779 N N . PHE A 1 98 ? -2.214 0.173 9.197 1.00 97.25 98 PHE A N 1
ATOM 780 C CA . PHE A 1 98 ? -2.998 -0.757 8.392 1.00 97.25 98 PHE A CA 1
ATOM 781 C C . PHE A 1 98 ? -4.278 -0.092 7.887 1.00 97.25 98 PHE A C 1
ATOM 783 O O . PHE A 1 98 ? -4.516 -0.062 6.685 1.00 97.25 98 PHE A O 1
ATOM 790 N N . LEU A 1 99 ? -5.073 0.506 8.778 1.00 98.38 99 LEU A N 1
ATOM 791 C CA . LEU A 1 99 ? -6.367 1.086 8.422 1.00 98.38 99 LEU A CA 1
ATOM 792 C C . LEU A 1 99 ? -6.242 2.211 7.385 1.00 98.38 99 LEU A C 1
ATOM 794 O O . LEU A 1 99 ? -6.970 2.217 6.390 1.00 98.38 99 LEU A O 1
ATOM 798 N N . ARG A 1 100 ? -5.278 3.124 7.557 1.00 97.25 100 ARG A N 1
ATOM 799 C CA . ARG A 1 100 ? -5.046 4.215 6.599 1.00 97.25 100 ARG A CA 1
ATOM 800 C C . ARG A 1 100 ? -4.569 3.732 5.227 1.00 97.25 100 ARG A C 1
ATOM 802 O O . ARG A 1 100 ? -4.954 4.323 4.224 1.00 97.25 100 ARG A O 1
ATOM 809 N N . ASN A 1 101 ? -3.744 2.687 5.157 1.00 97.06 101 ASN A N 1
ATOM 810 C CA . ASN A 1 101 ? -3.323 2.118 3.871 1.00 97.06 101 ASN A CA 1
ATOM 811 C C . ASN A 1 101 ? -4.466 1.336 3.205 1.00 97.06 101 ASN A C 1
ATOM 813 O O . ASN A 1 101 ? -4.702 1.471 2.004 1.00 97.06 101 ASN A O 1
ATOM 817 N N . SER A 1 102 ? -5.203 0.548 3.986 1.00 98.06 102 SER A N 1
ATOM 818 C CA . SER A 1 102 ? -6.277 -0.317 3.496 1.00 98.06 102 SER A CA 1
ATOM 819 C C . SER A 1 102 ? -7.492 0.470 3.004 1.00 98.06 102 SER A C 1
ATOM 821 O O . SER A 1 102 ? -8.124 0.052 2.036 1.00 98.06 102 SER A O 1
ATOM 823 N N . VAL A 1 103 ? -7.808 1.632 3.597 1.00 98.44 103 VAL A N 1
ATOM 824 C CA . VAL A 1 103 ? -8.959 2.446 3.154 1.00 98.44 103 VAL A CA 1
ATOM 825 C C . VAL A 1 103 ? -8.761 3.014 1.750 1.00 98.44 103 VAL A C 1
ATOM 827 O O . VAL A 1 103 ? -9.723 3.101 0.992 1.00 98.44 103 VAL A O 1
ATOM 830 N N . VAL A 1 104 ? -7.517 3.317 1.361 1.00 98.12 104 VAL A N 1
ATOM 831 C CA . VAL A 1 104 ? -7.174 3.733 -0.009 1.00 98.12 104 VAL A CA 1
ATOM 832 C C . VAL A 1 104 ? -7.548 2.631 -1.000 1.00 98.12 104 VAL A C 1
ATOM 834 O O . VAL A 1 104 ? -8.221 2.888 -1.994 1.00 98.12 104 VAL A O 1
ATOM 837 N N . GLN A 1 105 ? -7.166 1.386 -0.714 1.00 97.75 105 GLN A N 1
ATOM 838 C CA . GLN A 1 105 ? -7.467 0.257 -1.596 1.00 97.75 105 GLN A CA 1
ATOM 839 C C . GLN A 1 105 ? -8.964 -0.053 -1.627 1.00 97.75 105 GLN A C 1
ATOM 841 O O . GLN A 1 105 ? -9.536 -0.197 -2.703 1.00 97.75 105 GLN A O 1
ATOM 846 N N . LEU A 1 106 ? -9.620 -0.080 -0.463 1.00 98.38 106 LEU A N 1
ATOM 847 C CA . LEU A 1 106 ? -11.053 -0.350 -0.356 1.00 98.38 106 LEU A CA 1
ATOM 848 C C . LEU A 1 106 ? -11.880 0.652 -1.171 1.00 98.38 106 LEU A C 1
ATOM 850 O O . LEU A 1 106 ? -12.767 0.249 -1.923 1.00 98.38 106 LEU A O 1
ATOM 854 N N . LEU A 1 107 ? -11.573 1.948 -1.070 1.00 98.44 107 LEU A N 1
ATOM 855 C CA . LEU A 1 107 ? -12.237 2.983 -1.866 1.00 98.44 107 LEU A CA 1
ATOM 856 C C . LEU A 1 107 ? -11.997 2.787 -3.368 1.00 98.44 107 LEU A C 1
ATOM 858 O O . LEU A 1 107 ? -12.936 2.911 -4.153 1.00 98.44 107 LEU A O 1
ATOM 862 N N . GLY A 1 108 ? -10.774 2.418 -3.759 1.00 98.12 108 GLY A N 1
ATOM 863 C CA . GLY A 1 108 ? -10.452 2.068 -5.144 1.00 98.12 108 GLY A CA 1
ATOM 864 C C . GLY A 1 108 ? -11.277 0.892 -5.666 1.00 98.12 108 GLY A C 1
ATOM 865 O O . GLY A 1 108 ? -11.734 0.911 -6.805 1.00 98.12 108 GLY A O 1
ATOM 866 N N . PHE A 1 109 ? -11.533 -0.108 -4.824 1.00 98.19 109 PHE A N 1
ATOM 867 C CA . PHE A 1 109 ? -12.275 -1.308 -5.211 1.00 98.19 109 PHE A CA 1
ATOM 868 C C . PHE A 1 109 ? -13.772 -1.018 -5.322 1.00 98.19 109 PHE A C 1
ATOM 870 O O . PHE A 1 109 ? -14.414 -1.457 -6.277 1.00 98.19 109 PHE A O 1
ATOM 877 N N . LYS A 1 110 ? -14.323 -0.213 -4.402 1.00 98.06 110 LYS A N 1
ATOM 878 C CA . LYS A 1 110 ? -15.694 0.310 -4.521 1.00 98.06 110 LYS A CA 1
ATOM 879 C C . LYS A 1 110 ? -15.877 1.078 -5.829 1.00 98.06 110 LYS A C 1
ATOM 881 O O . LYS A 1 110 ? -16.880 0.879 -6.513 1.00 98.06 110 LYS A O 1
ATOM 886 N N . GLU A 1 111 ? -14.900 1.901 -6.199 1.00 98.31 111 GLU A N 1
ATOM 887 C CA . GLU A 1 111 ? -14.945 2.654 -7.450 1.00 98.31 111 GLU A CA 1
ATOM 888 C C . GLU A 1 111 ? -14.842 1.750 -8.684 1.00 98.31 111 GLU A C 1
ATOM 890 O O . GLU A 1 111 ? -15.631 1.900 -9.615 1.00 98.31 111 GLU A O 1
ATOM 895 N N . ALA A 1 112 ? -13.956 0.751 -8.671 1.00 98.12 112 ALA A N 1
ATOM 896 C CA . ALA A 1 112 ? -13.858 -0.229 -9.751 1.00 98.12 112 ALA A CA 1
ATOM 897 C C . ALA A 1 112 ? -15.203 -0.938 -9.985 1.00 98.12 112 ALA A C 1
ATOM 899 O O . ALA A 1 112 ? -15.668 -1.041 -11.122 1.00 98.12 112 ALA A O 1
ATOM 900 N N . ARG A 1 113 ? -15.895 -1.338 -8.909 1.00 97.56 113 ARG A N 1
ATOM 901 C CA . ARG A 1 113 ? -17.246 -1.914 -9.006 1.00 97.56 113 ARG A CA 1
ATOM 902 C C . ARG A 1 113 ? -18.282 -0.914 -9.507 1.00 97.56 113 ARG A C 1
ATOM 904 O O . ARG A 1 113 ? -19.103 -1.280 -10.348 1.00 97.56 113 ARG A O 1
ATOM 911 N N . ARG A 1 114 ? -18.231 0.349 -9.071 1.00 97.75 114 ARG A N 1
ATOM 912 C CA . ARG A 1 114 ? -19.107 1.419 -9.585 1.00 97.75 114 ARG A CA 1
ATOM 913 C C . ARG A 1 114 ? -18.941 1.610 -11.098 1.00 97.75 114 ARG A C 1
ATOM 915 O O . ARG A 1 114 ? -19.933 1.794 -11.803 1.00 97.75 114 ARG A O 1
ATOM 922 N N . LEU A 1 115 ? -17.710 1.501 -11.597 1.00 97.62 115 LEU A N 1
ATOM 923 C CA . LEU A 1 115 ? -17.345 1.553 -13.020 1.00 97.62 115 LEU A CA 1
ATOM 924 C C . LEU A 1 115 ? -17.607 0.233 -13.773 1.00 97.62 115 LEU A C 1
ATOM 926 O O . LEU A 1 115 ? -17.280 0.108 -14.960 1.00 97.62 115 LEU A O 1
ATOM 930 N N . LYS A 1 116 ? -18.230 -0.749 -13.106 1.00 97.00 116 LYS A N 1
ATOM 931 C CA . LYS A 1 116 ? -18.551 -2.083 -13.634 1.00 97.00 116 LYS A CA 1
ATOM 932 C C . LYS A 1 116 ? -17.318 -2.858 -14.108 1.00 97.00 116 LYS A C 1
ATOM 934 O O . LYS A 1 116 ? -17.417 -3.632 -15.054 1.00 97.00 116 LYS A O 1
ATOM 939 N N . ALA A 1 117 ? -16.167 -2.628 -13.478 1.00 96.88 117 ALA A N 1
ATOM 940 C CA . ALA A 1 117 ? -14.984 -3.443 -13.695 1.00 96.88 117 ALA A CA 1
ATOM 941 C C . ALA A 1 117 ? -15.090 -4.763 -12.912 1.00 96.88 117 ALA A C 1
ATOM 943 O O . ALA A 1 117 ? -15.560 -4.793 -11.768 1.00 96.88 117 ALA A O 1
ATOM 944 N N . ASN A 1 118 ? -14.632 -5.849 -13.526 1.00 96.31 118 ASN A N 1
ATOM 945 C CA . ASN A 1 118 ? -14.554 -7.185 -12.930 1.00 96.31 118 ASN A CA 1
ATOM 946 C C . ASN A 1 118 ? -13.140 -7.540 -12.471 1.00 96.31 118 ASN A C 1
ATOM 948 O O . ASN A 1 118 ? -12.956 -8.480 -11.703 1.00 96.31 118 ASN A O 1
ATOM 952 N N . SER A 1 119 ? -12.135 -6.788 -12.920 1.00 97.06 119 SER A N 1
ATOM 953 C CA . SER A 1 119 ? -10.744 -6.990 -12.530 1.00 97.06 119 SER A CA 1
ATOM 954 C C . SER A 1 119 ? -10.024 -5.678 -12.241 1.00 97.06 119 SER A C 1
ATOM 956 O O . SER A 1 119 ? -10.345 -4.629 -12.813 1.00 97.06 119 SER A O 1
ATOM 958 N N . ILE A 1 120 ? -9.048 -5.742 -11.335 1.00 97.81 120 ILE A N 1
ATOM 959 C CA . ILE A 1 120 ? -8.229 -4.602 -10.924 1.00 97.81 120 ILE A CA 1
ATOM 960 C C . ILE A 1 120 ? -6.744 -4.967 -10.886 1.00 97.81 120 ILE A C 1
ATOM 962 O O . ILE A 1 120 ? -6.337 -5.971 -10.300 1.00 97.81 120 ILE A O 1
ATOM 966 N N . ILE A 1 121 ? -5.933 -4.124 -11.517 1.00 98.50 121 ILE A N 1
ATOM 967 C CA . ILE A 1 121 ? -4.479 -4.220 -11.571 1.00 98.50 121 ILE A CA 1
ATOM 968 C C . ILE A 1 121 ? -3.888 -3.500 -10.363 1.00 98.50 121 ILE A C 1
ATOM 970 O O . ILE A 1 121 ? -4.263 -2.362 -10.057 1.00 98.50 121 ILE A O 1
ATOM 974 N N . LEU A 1 122 ? -2.932 -4.151 -9.705 1.00 98.00 122 LEU A N 1
ATOM 975 C CA . LEU A 1 122 ? -2.273 -3.656 -8.501 1.00 98.00 122 LEU A CA 1
ATOM 976 C C . LEU A 1 122 ? -0.751 -3.786 -8.621 1.00 98.00 122 LEU A C 1
ATOM 978 O O . LEU A 1 122 ? -0.230 -4.744 -9.190 1.00 98.00 122 LEU A O 1
ATOM 982 N N . GLY A 1 123 ? -0.036 -2.819 -8.042 1.00 97.12 123 GLY A N 1
ATOM 983 C CA . GLY A 1 123 ? 1.431 -2.799 -7.975 1.00 97.12 123 GLY A CA 1
ATOM 984 C C . GLY A 1 123 ? 2.033 -3.630 -6.836 1.00 97.12 123 GLY A C 1
ATOM 985 O O . GLY A 1 123 ? 3.214 -3.456 -6.532 1.00 97.12 123 GLY A O 1
ATOM 986 N N . ASP A 1 124 ? 1.233 -4.479 -6.188 1.00 97.56 124 ASP A N 1
ATOM 987 C CA . ASP A 1 124 ? 1.644 -5.308 -5.051 1.00 97.56 124 ASP A CA 1
ATOM 988 C C . ASP A 1 124 ? 2.834 -6.207 -5.415 1.00 97.56 124 ASP A C 1
ATOM 990 O O . ASP A 1 124 ? 2.909 -6.739 -6.522 1.00 97.56 124 ASP A O 1
ATOM 994 N N . GLY A 1 125 ? 3.783 -6.364 -4.489 1.00 97.50 125 GLY A N 1
ATOM 995 C CA . GLY A 1 125 ? 5.006 -7.149 -4.674 1.00 97.50 125 GLY A CA 1
ATOM 996 C C . GLY A 1 125 ? 6.218 -6.335 -5.129 1.00 97.50 125 GLY A C 1
ATOM 997 O O . GLY A 1 125 ? 7.355 -6.724 -4.861 1.00 97.50 125 GLY A O 1
ATOM 998 N N . ALA A 1 126 ? 6.033 -5.185 -5.785 1.00 98.06 126 ALA A N 1
ATOM 999 C CA . ALA A 1 126 ? 7.164 -4.415 -6.308 1.00 98.06 126 ALA A CA 1
ATOM 1000 C C . ALA A 1 126 ? 8.107 -3.904 -5.200 1.00 98.06 126 ALA A C 1
ATOM 1002 O O . ALA A 1 126 ? 9.333 -3.958 -5.341 1.00 98.06 126 ALA A O 1
ATOM 1003 N N . ASP A 1 127 ? 7.557 -3.410 -4.086 1.00 97.81 127 ASP A N 1
ATOM 1004 C CA . ASP A 1 127 ? 8.354 -2.915 -2.959 1.00 97.81 127 ASP A CA 1
ATOM 1005 C C . ASP A 1 127 ? 9.085 -4.056 -2.233 1.00 97.81 127 ASP A C 1
ATOM 1007 O O . ASP A 1 127 ? 10.243 -3.890 -1.838 1.00 97.81 127 ASP A O 1
ATOM 1011 N N . GLU A 1 128 ? 8.446 -5.215 -2.094 1.00 97.88 128 GLU A N 1
ATOM 1012 C CA . GLU A 1 128 ? 8.994 -6.415 -1.464 1.00 97.88 128 GLU A CA 1
ATOM 1013 C C . GLU A 1 128 ? 10.153 -6.995 -2.277 1.00 97.88 128 GLU A C 1
ATOM 1015 O O . GLU A 1 128 ? 11.239 -7.238 -1.744 1.00 97.88 128 GLU A O 1
ATOM 1020 N N . LEU A 1 129 ? 9.936 -7.182 -3.581 1.00 98.25 129 LEU A N 1
ATOM 1021 C CA . LEU A 1 129 ? 10.865 -7.876 -4.468 1.00 98.25 129 LEU A CA 1
ATOM 1022 C C . LEU A 1 129 ? 12.064 -7.007 -4.853 1.00 98.25 129 LEU A C 1
ATOM 1024 O O . LEU A 1 129 ? 13.192 -7.506 -4.929 1.00 98.25 129 LEU A O 1
ATOM 1028 N N . PHE A 1 130 ? 11.852 -5.702 -5.045 1.00 98.31 130 PHE A N 1
ATOM 1029 C CA . PHE A 1 130 ? 12.879 -4.768 -5.524 1.00 98.31 130 PHE A CA 1
ATOM 1030 C C . PHE A 1 130 ? 13.366 -3.785 -4.448 1.00 98.31 130 PHE A C 1
ATOM 1032 O O . PHE A 1 130 ? 14.106 -2.849 -4.752 1.00 98.31 130 PHE A O 1
ATOM 1039 N N . GLY A 1 131 ? 13.004 -3.997 -3.178 1.00 97.38 131 GLY A N 1
ATOM 1040 C CA . GLY A 1 131 ? 13.547 -3.250 -2.041 1.00 97.38 131 GLY A CA 1
ATOM 1041 C C . GLY A 1 131 ? 13.091 -1.793 -1.985 1.00 97.38 131 GLY A C 1
ATOM 1042 O O . GLY A 1 131 ? 13.912 -0.889 -1.872 1.00 97.38 131 GLY A O 1
ATOM 1043 N N . GLY A 1 132 ? 11.787 -1.544 -2.086 1.00 96.81 132 GLY A N 1
ATOM 1044 C CA . GLY A 1 132 ? 11.213 -0.197 -2.139 1.00 96.81 132 GLY A CA 1
ATOM 1045 C C . GLY A 1 132 ? 10.959 0.484 -0.797 1.00 96.81 132 GLY A C 1
ATOM 1046 O O . GLY A 1 132 ? 10.768 1.700 -0.762 1.00 96.81 132 GLY A O 1
ATOM 1047 N N . TYR A 1 133 ? 11.007 -0.250 0.315 1.00 94.94 133 TYR A N 1
ATOM 1048 C CA . TYR A 1 133 ? 10.759 0.313 1.640 1.00 94.94 133 TYR A CA 1
ATOM 1049 C C . TYR A 1 133 ? 11.886 1.242 2.119 1.00 94.94 133 TYR A C 1
ATOM 1051 O O . TYR A 1 133 ? 13.025 0.816 2.307 1.00 94.94 133 TYR A O 1
ATOM 1059 N N . ASN A 1 134 ? 11.547 2.503 2.421 1.00 93.50 134 ASN A N 1
ATOM 1060 C CA . ASN A 1 134 ? 12.507 3.548 2.821 1.00 93.50 134 ASN A CA 1
ATOM 1061 C C . ASN A 1 134 ? 13.419 3.140 3.995 1.00 93.50 134 ASN A C 1
ATOM 1063 O O . ASN A 1 134 ? 14.595 3.502 4.023 1.00 93.50 134 ASN A O 1
ATOM 1067 N N . PHE A 1 135 ? 12.911 2.355 4.955 1.00 93.00 135 PHE A N 1
ATOM 1068 C CA . PHE A 1 135 ? 13.698 1.930 6.115 1.00 93.00 135 PHE A CA 1
ATOM 1069 C C . PHE A 1 135 ? 14.857 0.992 5.756 1.00 93.00 135 PHE A C 1
ATOM 1071 O O . PHE A 1 135 ? 15.756 0.834 6.576 1.00 93.00 135 PHE A O 1
ATOM 1078 N N . LEU A 1 136 ? 14.853 0.358 4.578 1.00 94.62 136 LEU A N 1
ATOM 1079 C CA . LEU A 1 136 ? 15.920 -0.550 4.152 1.00 94.62 136 LEU A CA 1
ATOM 1080 C C . LEU A 1 136 ? 17.231 0.193 3.876 1.00 94.62 136 LEU A C 1
ATOM 1082 O O . LEU A 1 136 ? 18.305 -0.375 4.069 1.00 94.62 136 LEU A O 1
ATOM 1086 N N . GLY A 1 137 ? 17.160 1.483 3.528 1.00 93.06 137 GLY A N 1
ATOM 1087 C CA . GLY A 1 137 ? 18.334 2.306 3.239 1.00 93.06 137 GLY A CA 1
ATOM 1088 C C . GLY A 1 137 ? 19.342 2.392 4.391 1.00 93.06 137 GLY A C 1
ATOM 1089 O O . GLY A 1 137 ? 20.539 2.525 4.145 1.00 93.06 137 GLY A O 1
ATOM 1090 N N . LYS A 1 138 ? 18.903 2.228 5.649 1.00 94.25 138 LYS A N 1
ATOM 1091 C CA . LYS A 1 138 ? 19.808 2.229 6.816 1.00 94.25 138 LYS A CA 1
ATOM 1092 C C . LYS A 1 138 ? 20.775 1.040 6.846 1.00 94.25 138 LYS A C 1
ATOM 1094 O O . LYS A 1 138 ? 21.770 1.093 7.561 1.00 94.25 138 LYS A O 1
ATOM 1099 N N . TYR A 1 139 ? 20.486 -0.018 6.088 1.00 95.12 139 TYR A N 1
ATOM 1100 C CA . TYR A 1 139 ? 21.297 -1.235 6.015 1.00 95.12 139 TYR A CA 1
ATOM 1101 C C . TYR A 1 139 ? 22.193 -1.281 4.773 1.00 95.12 139 TYR A C 1
ATOM 1103 O O . TYR A 1 139 ? 22.842 -2.289 4.528 1.00 95.12 139 TYR A O 1
ATOM 1111 N N . LEU A 1 140 ? 22.271 -0.201 3.985 1.00 93.00 140 LEU A N 1
ATOM 1112 C CA . LEU A 1 140 ? 23.067 -0.189 2.752 1.00 93.00 140 LEU A CA 1
ATOM 1113 C C . LEU A 1 140 ? 24.565 -0.451 3.001 1.00 93.00 140 LEU A C 1
ATOM 1115 O O . LEU A 1 140 ? 25.246 -1.018 2.157 1.00 93.00 140 LEU A O 1
ATOM 1119 N N . LYS A 1 141 ? 25.074 -0.071 4.180 1.00 93.56 141 LYS A N 1
ATOM 1120 C CA . LYS A 1 141 ? 26.462 -0.331 4.601 1.00 93.56 141 LYS A CA 1
ATOM 1121 C C . LYS A 1 141 ? 26.678 -1.733 5.192 1.00 93.56 141 LYS A C 1
ATOM 1123 O O . LYS A 1 141 ? 27.796 -2.045 5.582 1.00 93.56 141 LYS A O 1
ATOM 1128 N N . THR A 1 142 ? 25.630 -2.551 5.293 1.00 95.94 142 THR A N 1
ATOM 1129 C CA . THR A 1 142 ? 25.657 -3.910 5.860 1.00 95.94 142 THR A CA 1
ATOM 1130 C C . THR A 1 142 ? 24.889 -4.888 4.954 1.00 95.94 142 THR A C 1
ATOM 1132 O O . THR A 1 142 ? 23.762 -5.285 5.277 1.00 95.94 142 THR A O 1
ATOM 1135 N N . PRO A 1 143 ? 25.468 -5.270 3.796 1.00 93.00 143 PRO A N 1
ATOM 1136 C CA . PRO A 1 143 ? 24.790 -6.045 2.751 1.00 93.00 143 PRO A CA 1
ATOM 1137 C C . PRO A 1 143 ? 24.155 -7.354 3.232 1.00 93.00 143 PRO A C 1
ATOM 1139 O O . PRO A 1 143 ? 23.061 -7.698 2.792 1.00 93.00 143 PRO A O 1
ATOM 1142 N N . GLU A 1 144 ? 24.781 -8.056 4.175 1.00 95.44 144 GLU A N 1
ATOM 1143 C CA . GLU A 1 144 ? 24.290 -9.325 4.723 1.00 95.44 144 GLU A CA 1
ATOM 1144 C C . GLU A 1 144 ? 23.000 -9.117 5.531 1.00 95.44 144 GLU A C 1
ATOM 1146 O O . GLU A 1 144 ? 22.034 -9.878 5.413 1.00 95.44 144 GLU A O 1
ATOM 1151 N N . ILE A 1 145 ? 22.948 -8.036 6.320 1.00 95.44 145 ILE A N 1
ATOM 1152 C CA . ILE A 1 145 ? 21.753 -7.648 7.080 1.00 95.44 145 ILE A CA 1
ATOM 1153 C C . ILE A 1 145 ? 20.652 -7.217 6.114 1.00 95.44 145 ILE A C 1
ATOM 1155 O O . ILE A 1 145 ? 19.496 -7.611 6.290 1.00 95.44 145 ILE A O 1
ATOM 1159 N N . LEU A 1 146 ? 20.995 -6.429 5.093 1.00 95.75 146 LEU A N 1
ATOM 1160 C CA . LEU A 1 146 ? 20.042 -5.987 4.082 1.00 95.75 146 LEU A CA 1
ATOM 1161 C C . LEU A 1 146 ? 19.439 -7.177 3.320 1.00 95.75 146 LEU A C 1
ATOM 1163 O O . LEU A 1 146 ? 18.216 -7.264 3.210 1.00 95.75 146 LEU A O 1
ATOM 1167 N N . GLN A 1 147 ? 20.264 -8.130 2.880 1.00 95.62 147 GLN A N 1
ATOM 1168 C CA . GLN A 1 147 ? 19.808 -9.351 2.214 1.00 95.62 147 GLN A CA 1
ATOM 1169 C C . GLN A 1 147 ? 18.885 -10.170 3.123 1.00 95.62 147 GLN A C 1
ATOM 1171 O O . GLN A 1 147 ? 17.801 -10.571 2.704 1.00 95.62 147 GLN A O 1
ATOM 1176 N N . SER A 1 148 ? 19.262 -10.374 4.391 1.00 95.31 148 SER A N 1
ATOM 1177 C CA . SER A 1 148 ? 18.424 -11.092 5.362 1.00 95.31 148 SER A CA 1
ATOM 1178 C C . SER A 1 148 ? 17.068 -10.406 5.575 1.00 95.31 148 SER A C 1
ATOM 1180 O O . SER A 1 148 ? 16.034 -11.072 5.647 1.00 95.31 148 SER A O 1
ATOM 1182 N N . ARG A 1 149 ? 17.045 -9.068 5.643 1.00 94.25 149 ARG A N 1
ATOM 1183 C CA . ARG A 1 149 ? 15.810 -8.277 5.772 1.00 94.25 149 ARG A CA 1
ATOM 1184 C C . ARG A 1 149 ? 14.927 -8.401 4.535 1.00 94.25 149 ARG A C 1
ATOM 1186 O O . ARG A 1 149 ? 13.734 -8.627 4.698 1.00 94.25 149 ARG A O 1
ATOM 1193 N N . LEU A 1 150 ? 15.498 -8.291 3.336 1.00 95.19 150 LEU A N 1
ATOM 1194 C CA . LEU A 1 150 ? 14.774 -8.476 2.076 1.00 95.19 150 LEU A CA 1
ATOM 1195 C C . LEU A 1 150 ? 14.166 -9.879 1.990 1.00 95.19 150 LEU A C 1
ATOM 1197 O O . LEU A 1 150 ? 12.972 -10.004 1.744 1.00 95.19 150 LEU A O 1
ATOM 1201 N N . ASN A 1 151 ? 14.941 -10.922 2.301 1.00 94.06 151 ASN A N 1
ATOM 1202 C CA . ASN A 1 151 ? 14.445 -12.301 2.309 1.00 94.06 151 ASN A CA 1
ATOM 1203 C C . ASN A 1 151 ? 13.262 -12.469 3.272 1.00 94.06 151 ASN A C 1
ATOM 1205 O O . ASN A 1 151 ? 12.260 -13.078 2.913 1.00 94.06 151 ASN A O 1
ATOM 1209 N N . LYS A 1 152 ? 13.341 -11.880 4.474 1.00 92.88 152 LYS A N 1
ATOM 1210 C CA . LYS A 1 152 ? 12.231 -11.901 5.437 1.00 92.88 152 LYS A CA 1
ATOM 1211 C C . LYS A 1 152 ? 10.998 -11.156 4.933 1.00 92.88 152 LYS A C 1
ATOM 1213 O O . LYS A 1 152 ? 9.895 -11.603 5.218 1.00 92.88 152 LYS A O 1
ATOM 1218 N N . ILE A 1 153 ? 11.161 -10.039 4.226 1.00 93.56 153 ILE A N 1
ATOM 1219 C CA . ILE A 1 153 ? 10.032 -9.298 3.646 1.00 93.56 153 ILE A CA 1
ATOM 1220 C C . ILE A 1 153 ? 9.343 -10.157 2.586 1.00 93.56 153 ILE A C 1
ATOM 1222 O O . ILE A 1 153 ? 8.143 -10.364 2.688 1.00 93.56 153 ILE A O 1
ATOM 1226 N N . VAL A 1 154 ? 10.098 -10.730 1.645 1.00 93.75 154 VAL A N 1
ATOM 1227 C CA . VAL A 1 154 ? 9.542 -11.592 0.587 1.00 93.75 154 VAL A CA 1
ATOM 1228 C C . VAL A 1 154 ? 8.855 -12.833 1.169 1.00 93.75 154 VAL A C 1
ATOM 1230 O O . VAL A 1 154 ? 7.774 -13.197 0.730 1.00 93.75 154 VAL A O 1
ATOM 1233 N N . GLN A 1 155 ? 9.436 -13.467 2.193 1.00 91.50 155 GLN A N 1
ATOM 1234 C CA . GLN A 1 155 ? 8.851 -14.654 2.836 1.00 91.50 155 GLN A CA 1
ATOM 1235 C C . GLN A 1 155 ? 7.563 -14.375 3.620 1.00 91.50 155 GLN A C 1
ATOM 1237 O O . GLN A 1 155 ? 6.775 -15.292 3.823 1.00 91.50 155 GLN A O 1
ATOM 1242 N N . ASN A 1 156 ? 7.378 -13.146 4.109 1.00 89.62 156 ASN A N 1
ATOM 1243 C CA . ASN A 1 156 ? 6.250 -12.776 4.968 1.00 89.62 156 ASN A CA 1
ATOM 1244 C C . ASN A 1 156 ? 5.329 -11.737 4.315 1.00 89.62 156 ASN A C 1
ATOM 1246 O O . ASN A 1 156 ? 4.534 -11.117 5.022 1.00 89.62 156 ASN A O 1
ATOM 1250 N N . MET A 1 157 ? 5.466 -11.491 3.009 1.00 92.00 157 MET A N 1
ATOM 1251 C CA . MET A 1 157 ? 4.626 -10.522 2.316 1.00 92.00 157 MET A CA 1
ATOM 1252 C C . MET A 1 157 ? 3.175 -10.994 2.310 1.00 92.00 157 MET A C 1
ATOM 1254 O O . MET A 1 157 ? 2.878 -12.157 2.045 1.00 92.00 157 MET A O 1
ATOM 1258 N N . GLU A 1 158 ? 2.273 -10.077 2.621 1.00 91.56 158 GLU A N 1
ATOM 1259 C CA . GLU A 1 158 ? 0.845 -10.332 2.706 1.00 91.56 158 GLU A CA 1
ATOM 1260 C C . GLU A 1 158 ? 0.126 -9.065 2.276 1.00 91.56 158 GLU A C 1
ATOM 1262 O O . GLU A 1 158 ? 0.470 -7.965 2.715 1.00 91.56 158 GLU A O 1
ATOM 1267 N N . PHE A 1 159 ? -0.871 -9.227 1.414 1.00 95.50 159 PHE A N 1
ATOM 1268 C CA . PHE A 1 159 ? -1.547 -8.109 0.783 1.00 95.50 159 PHE A CA 1
ATOM 1269 C C . PHE A 1 159 ? -3.026 -8.124 1.148 1.00 95.50 159 PHE A C 1
ATOM 1271 O O . PHE A 1 159 ? -3.753 -9.082 0.882 1.00 95.50 159 PHE A O 1
ATOM 1278 N N . VAL A 1 160 ? -3.474 -7.028 1.763 1.00 95.69 160 VAL A N 1
ATOM 1279 C CA . VAL A 1 160 ? -4.885 -6.807 2.114 1.00 95.69 160 VAL A CA 1
ATOM 1280 C C . VAL A 1 160 ? -5.783 -6.765 0.872 1.00 95.69 160 VAL A C 1
ATOM 1282 O O . VAL A 1 160 ? -6.965 -7.104 0.947 1.00 95.69 160 VAL A O 1
ATOM 1285 N N . SER A 1 161 ? -5.206 -6.405 -0.278 1.00 96.38 161 SER A N 1
ATOM 1286 C CA . SER A 1 161 ? -5.866 -6.355 -1.578 1.00 96.38 161 SER A CA 1
ATOM 1287 C C . SER A 1 161 ? -6.602 -7.647 -1.913 1.00 96.38 161 SER A C 1
ATOM 1289 O O . SER A 1 161 ? -7.746 -7.582 -2.338 1.00 96.38 161 SER A O 1
ATOM 1291 N N . PHE A 1 162 ? -6.024 -8.825 -1.668 1.00 97.19 162 PHE A N 1
ATOM 1292 C CA . PHE A 1 162 ? -6.679 -10.095 -2.002 1.00 97.19 162 PHE A CA 1
ATOM 1293 C C . PHE A 1 162 ? -7.953 -10.339 -1.188 1.00 97.19 162 PHE A C 1
ATOM 1295 O O . PHE A 1 162 ? -8.967 -10.789 -1.726 1.00 97.19 162 PHE A O 1
ATOM 1302 N N . ALA A 1 163 ? -7.931 -10.004 0.105 1.00 97.31 163 ALA A N 1
ATOM 1303 C CA . ALA A 1 163 ? -9.108 -10.112 0.962 1.00 97.31 163 ALA A CA 1
ATOM 1304 C C . ALA A 1 163 ? -10.199 -9.116 0.536 1.00 97.31 163 ALA A C 1
ATOM 1306 O O . ALA A 1 163 ? -11.370 -9.486 0.431 1.00 97.31 163 ALA A O 1
ATOM 1307 N N . LEU A 1 164 ? -9.810 -7.874 0.227 1.00 97.19 164 LEU A N 1
ATOM 1308 C CA . LEU A 1 164 ? -10.729 -6.860 -0.290 1.00 97.19 164 LEU A CA 1
ATOM 1309 C C . LEU A 1 164 ? -11.310 -7.266 -1.649 1.00 97.19 164 LEU A C 1
ATOM 1311 O O . LEU A 1 164 ? -12.505 -7.120 -1.875 1.00 97.19 164 LEU A O 1
ATOM 1315 N N . ALA A 1 165 ? -10.503 -7.822 -2.544 1.00 96.06 165 ALA A N 1
ATOM 1316 C CA . ALA A 1 165 ? -10.936 -8.175 -3.889 1.00 96.06 165 ALA A CA 1
ATOM 1317 C C . ALA A 1 165 ? -11.993 -9.272 -3.842 1.00 96.06 165 ALA A C 1
ATOM 1319 O O . ALA A 1 165 ? -13.048 -9.141 -4.456 1.00 96.06 165 ALA A O 1
ATOM 1320 N N . LYS A 1 166 ? -11.770 -10.287 -2.998 1.00 96.94 166 LYS A N 1
ATOM 1321 C CA . LYS A 1 166 ? -12.766 -11.319 -2.709 1.00 96.94 166 LYS A CA 1
ATOM 1322 C C . LYS A 1 166 ? -14.066 -10.728 -2.155 1.00 96.94 166 LYS A C 1
ATOM 1324 O O . LYS A 1 166 ? -15.139 -11.155 -2.566 1.00 96.94 166 LYS A O 1
ATOM 1329 N N . LYS A 1 167 ? -13.991 -9.753 -1.240 1.00 96.06 167 LYS A N 1
ATOM 1330 C CA . LYS A 1 167 ? -15.178 -9.085 -0.674 1.00 96.06 167 LYS A CA 1
ATOM 1331 C C . LYS A 1 167 ? -16.001 -8.356 -1.741 1.00 96.06 167 LYS A C 1
ATOM 1333 O O . LYS A 1 167 ? -17.226 -8.367 -1.674 1.00 96.06 167 LYS A O 1
ATOM 1338 N N . TYR A 1 168 ? -15.329 -7.722 -2.699 1.00 95.50 168 TYR A N 1
ATOM 1339 C CA . TYR A 1 168 ? -15.957 -6.917 -3.748 1.00 95.50 168 TYR A CA 1
ATOM 1340 C C . TYR A 1 168 ? -16.207 -7.674 -5.057 1.00 95.50 168 TYR A C 1
ATOM 1342 O O . TYR A 1 168 ? -16.660 -7.052 -6.017 1.00 95.50 168 TYR A O 1
ATOM 1350 N N . ASP A 1 169 ? -15.955 -8.987 -5.086 1.00 95.94 169 ASP A N 1
ATOM 1351 C CA . ASP A 1 169 ? -16.069 -9.831 -6.282 1.00 95.94 169 ASP A CA 1
ATOM 1352 C C . ASP A 1 169 ? -15.255 -9.266 -7.466 1.00 95.94 169 ASP A C 1
ATOM 1354 O O . ASP A 1 169 ? -15.754 -9.053 -8.571 1.00 95.94 169 ASP A O 1
ATOM 1358 N N . LEU A 1 170 ? -13.990 -8.935 -7.184 1.00 96.56 170 LEU A N 1
ATOM 1359 C CA . LEU A 1 170 ? -12.999 -8.464 -8.151 1.00 96.56 170 LEU A CA 1
ATOM 1360 C C . LEU A 1 170 ? -11.894 -9.503 -8.328 1.00 96.56 170 LEU A C 1
ATOM 1362 O O . LEU A 1 170 ? -11.329 -10.002 -7.354 1.00 96.56 170 LEU A O 1
ATOM 1366 N N . CYS A 1 171 ? -11.507 -9.761 -9.572 1.00 96.50 171 CYS A N 1
ATOM 1367 C CA . CYS A 1 171 ? -10.273 -10.475 -9.875 1.00 96.50 171 CYS A CA 1
ATOM 1368 C C . CYS A 1 171 ? -9.076 -9.521 -9.752 1.00 96.50 171 CYS A C 1
ATOM 1370 O O . CYS A 1 171 ? -9.056 -8.452 -10.360 1.00 96.50 171 CYS A O 1
ATOM 1372 N N . THR A 1 172 ? -8.055 -9.892 -8.985 1.00 95.94 172 THR A N 1
ATOM 1373 C CA . THR A 1 172 ? -6.813 -9.109 -8.901 1.00 95.94 172 THR A CA 1
ATOM 1374 C C . THR A 1 172 ? -5.810 -9.551 -9.949 1.00 95.94 172 THR A C 1
ATOM 1376 O O . THR A 1 172 ? -5.541 -10.745 -10.070 1.00 95.94 172 THR A O 1
ATOM 1379 N N . THR A 1 173 ? -5.170 -8.581 -10.594 1.00 96.94 173 THR A N 1
ATOM 1380 C CA . THR A 1 173 ? -4.004 -8.804 -11.446 1.00 96.94 173 THR A CA 1
ATOM 1381 C C . THR A 1 173 ? -2.786 -8.117 -10.833 1.00 96.94 173 THR A C 1
ATOM 1383 O O . THR A 1 173 ? -2.720 -6.891 -10.752 1.00 96.94 173 THR A O 1
ATOM 1386 N N . THR A 1 174 ? -1.807 -8.907 -10.397 1.00 97.19 174 THR A N 1
ATOM 1387 C CA . THR A 1 174 ? -0.583 -8.439 -9.720 1.00 97.19 174 THR A CA 1
ATOM 1388 C C . THR A 1 174 ? 0.664 -8.949 -10.451 1.00 97.19 174 THR A C 1
ATOM 1390 O O . THR A 1 174 ? 1.270 -9.924 -10.003 1.00 97.19 174 THR A O 1
ATOM 1393 N N . PRO A 1 175 ? 1.078 -8.331 -11.575 1.00 97.94 175 PRO A N 1
ATOM 1394 C CA . PRO A 1 175 ? 2.158 -8.859 -12.418 1.00 97.94 175 PRO A CA 1
ATOM 1395 C C . PRO A 1 175 ? 3.497 -9.036 -11.698 1.00 97.94 175 PRO A C 1
ATOM 1397 O O . PRO A 1 175 ? 4.255 -9.944 -12.016 1.00 97.94 175 PRO A O 1
ATOM 1400 N N . PHE A 1 176 ? 3.793 -8.207 -10.692 1.00 98.38 176 PHE A N 1
ATOM 1401 C CA . PHE A 1 176 ? 5.024 -8.355 -9.914 1.00 98.38 176 PHE A CA 1
ATOM 1402 C C . PHE A 1 176 ? 5.062 -9.634 -9.069 1.00 98.38 176 PHE A C 1
ATOM 1404 O O . PHE A 1 176 ? 6.151 -10.086 -8.735 1.00 98.38 176 PHE A O 1
ATOM 1411 N N . LEU A 1 177 ? 3.911 -10.229 -8.750 1.00 97.62 177 LEU A N 1
ATOM 1412 C CA . LEU A 1 177 ? 3.819 -11.488 -8.008 1.00 97.62 177 LEU A CA 1
ATOM 1413 C C . LEU A 1 177 ? 3.850 -12.729 -8.914 1.00 97.62 177 LEU A C 1
ATOM 1415 O O . LEU A 1 177 ? 3.695 -13.837 -8.409 1.00 97.62 177 LEU A O 1
ATOM 1419 N N . ASP A 1 178 ? 4.064 -12.571 -10.224 1.00 97.88 178 ASP A N 1
ATOM 1420 C CA . ASP A 1 178 ? 4.317 -13.701 -11.120 1.00 97.88 178 ASP A CA 1
ATOM 1421 C C . ASP A 1 178 ? 5.610 -14.434 -10.727 1.00 97.88 178 ASP A C 1
ATOM 1423 O O . ASP A 1 178 ? 6.638 -13.810 -10.444 1.00 97.88 178 ASP A O 1
ATOM 1427 N N . ASP A 1 179 ? 5.582 -15.767 -10.756 1.00 97.31 179 ASP A N 1
ATOM 1428 C CA . ASP A 1 179 ? 6.708 -16.614 -10.351 1.00 97.31 179 ASP A CA 1
ATOM 1429 C C . ASP A 1 179 ? 8.002 -16.295 -11.107 1.00 97.31 179 ASP A C 1
ATOM 1431 O O . ASP A 1 179 ? 9.094 -16.385 -10.538 1.00 97.31 179 ASP A O 1
ATOM 1435 N N . ASN A 1 180 ? 7.916 -15.918 -12.384 1.00 97.94 180 ASN A N 1
ATOM 1436 C CA . ASN A 1 180 ? 9.095 -15.582 -13.173 1.00 97.94 180 ASN A CA 1
ATOM 1437 C C . ASN A 1 180 ? 9.663 -14.221 -12.766 1.00 97.94 180 ASN A C 1
ATOM 1439 O O . ASN A 1 180 ? 10.883 -14.068 -12.707 1.00 97.94 180 ASN A O 1
ATOM 1443 N N . ILE A 1 181 ? 8.806 -13.257 -12.413 1.00 98.38 181 ILE A N 1
ATOM 1444 C CA . ILE A 1 181 ? 9.238 -11.959 -11.876 1.00 98.38 181 ILE A CA 1
ATOM 1445 C C . ILE A 1 181 ? 9.870 -12.131 -10.495 1.00 98.38 181 ILE A C 1
ATOM 1447 O O . ILE A 1 181 ? 10.928 -11.555 -10.229 1.00 98.38 181 ILE A O 1
ATOM 1451 N N . ILE A 1 182 ? 9.285 -12.971 -9.638 1.00 98.12 182 ILE A N 1
ATOM 1452 C CA . ILE A 1 182 ? 9.855 -13.305 -8.330 1.00 98.12 182 ILE A CA 1
ATOM 1453 C C . ILE A 1 182 ? 11.237 -13.941 -8.508 1.00 98.12 182 ILE A C 1
ATOM 1455 O O . ILE A 1 182 ? 12.201 -13.452 -7.912 1.00 98.12 182 ILE A O 1
ATOM 1459 N N . LYS A 1 183 ? 11.364 -14.971 -9.357 1.00 98.00 183 LYS A N 1
ATOM 1460 C CA . LYS A 1 183 ? 12.647 -15.634 -9.655 1.00 98.00 183 LYS A CA 1
ATOM 1461 C C . LYS A 1 183 ? 13.675 -14.655 -10.209 1.00 98.00 183 LYS A C 1
ATOM 1463 O O . LYS A 1 183 ? 14.802 -14.632 -9.723 1.00 98.00 183 LYS A O 1
ATOM 1468 N N . PHE A 1 184 ? 13.287 -13.802 -11.158 1.00 98.44 184 PHE A N 1
ATOM 1469 C CA . PHE A 1 184 ? 14.171 -12.762 -11.683 1.00 98.44 184 PHE A CA 1
ATOM 1470 C C . PHE A 1 184 ? 14.638 -11.823 -10.566 1.00 98.44 184 PHE A C 1
ATOM 1472 O O . PHE A 1 184 ? 15.824 -11.549 -10.427 1.00 98.44 184 PHE A O 1
ATOM 1479 N N . SER A 1 185 ? 13.736 -11.363 -9.697 1.00 97.56 185 SER A N 1
ATOM 1480 C CA . SER A 1 185 ? 14.108 -10.460 -8.602 1.00 97.56 185 SER A CA 1
ATOM 1481 C C . SER A 1 185 ? 15.126 -11.076 -7.631 1.00 97.56 185 SER A C 1
ATOM 1483 O O . SER A 1 185 ? 15.863 -10.342 -6.973 1.00 97.56 185 SER A O 1
ATOM 1485 N N . GLN A 1 186 ? 15.178 -12.406 -7.516 1.00 96.00 186 GLN A N 1
ATOM 1486 C CA . GLN A 1 186 ? 16.122 -13.123 -6.656 1.00 96.00 186 GLN A CA 1
ATOM 1487 C C . GLN A 1 186 ? 17.538 -13.186 -7.243 1.00 96.00 186 GLN A C 1
ATOM 1489 O O . GLN A 1 186 ? 18.481 -13.400 -6.483 1.00 96.00 186 GLN A O 1
ATOM 1494 N N . THR A 1 187 ? 17.710 -12.965 -8.551 1.00 96.31 187 THR A N 1
ATOM 1495 C CA . THR A 1 187 ? 19.039 -12.908 -9.187 1.00 96.31 187 THR A CA 1
ATOM 1496 C C . THR A 1 187 ? 19.746 -11.573 -8.943 1.00 96.31 187 THR A C 1
ATOM 1498 O O . THR A 1 187 ? 20.971 -11.504 -9.011 1.00 96.31 187 THR A O 1
ATOM 1501 N N . LEU A 1 188 ? 18.986 -10.520 -8.621 1.00 97.00 188 LEU A N 1
ATOM 1502 C CA . LEU A 1 188 ? 19.514 -9.183 -8.361 1.00 97.00 188 LEU A CA 1
ATOM 1503 C C . LEU A 1 188 ? 20.211 -9.098 -6.999 1.00 97.00 188 LEU A C 1
ATOM 1505 O O . LEU A 1 188 ? 19.650 -9.465 -5.962 1.00 97.00 188 LEU A O 1
ATOM 1509 N N . SER A 1 189 ? 21.391 -8.485 -6.988 1.00 96.00 189 SER A N 1
ATOM 1510 C CA . SER A 1 189 ? 22.109 -8.128 -5.767 1.00 96.00 189 SER A CA 1
ATOM 1511 C C . SER A 1 189 ? 21.386 -7.033 -4.969 1.00 96.00 189 SER A C 1
ATOM 1513 O O . SER A 1 189 ? 20.608 -6.233 -5.499 1.00 96.00 189 SER A O 1
ATOM 1515 N N . VAL A 1 190 ? 21.690 -6.926 -3.670 1.00 96.25 190 VAL A N 1
ATOM 1516 C CA . VAL A 1 190 ? 21.112 -5.872 -2.814 1.00 96.25 190 VAL A CA 1
ATOM 1517 C C . VAL A 1 190 ? 21.409 -4.455 -3.316 1.00 96.25 190 VAL A C 1
ATOM 1519 O O . VAL A 1 190 ? 20.555 -3.580 -3.184 1.00 96.25 190 VAL A O 1
ATOM 1522 N N . ASN A 1 191 ? 22.571 -4.242 -3.943 1.00 94.50 191 ASN A N 1
ATOM 1523 C CA . ASN A 1 191 ? 22.988 -2.942 -4.479 1.00 94.50 191 ASN A CA 1
ATOM 1524 C C . ASN A 1 191 ? 22.279 -2.595 -5.796 1.00 94.50 191 ASN A C 1
ATOM 1526 O O . ASN A 1 191 ? 22.142 -1.423 -6.132 1.00 94.50 191 ASN A O 1
ATOM 1530 N N . GLU A 1 192 ? 21.791 -3.588 -6.542 1.00 96.38 192 GLU A N 1
ATOM 1531 C CA . GLU A 1 192 ? 20.929 -3.343 -7.704 1.00 96.38 192 GLU A CA 1
ATOM 1532 C C . GLU A 1 192 ? 19.508 -2.970 -7.270 1.00 96.38 192 GLU A C 1
ATOM 1534 O O . GLU A 1 192 ? 18.834 -2.188 -7.941 1.00 96.38 192 GLU A O 1
ATOM 1539 N N . LYS A 1 193 ? 19.057 -3.472 -6.117 1.00 97.50 193 LYS A N 1
ATOM 1540 C CA . LYS A 1 193 ? 17.751 -3.130 -5.537 1.00 97.50 193 LYS A CA 1
ATOM 1541 C C . LYS A 1 193 ? 17.762 -1.772 -4.840 1.00 97.50 193 LYS A C 1
ATOM 1543 O O . LYS A 1 193 ? 16.820 -0.996 -4.998 1.00 97.50 193 LYS A O 1
ATOM 1548 N N . ILE A 1 194 ? 18.814 -1.462 -4.084 1.00 97.56 194 ILE A N 1
ATOM 1549 C CA . ILE A 1 194 ? 18.917 -0.243 -3.277 1.00 97.56 194 ILE A CA 1
ATOM 1550 C C . ILE A 1 194 ? 20.288 0.391 -3.481 1.00 97.56 194 ILE A C 1
ATOM 1552 O O . ILE A 1 194 ? 21.304 -0.223 -3.179 1.00 97.56 194 ILE A O 1
ATOM 1556 N N . ALA A 1 195 ? 20.320 1.642 -3.937 1.00 96.19 195 ALA A N 1
ATOM 1557 C CA . ALA A 1 195 ? 21.572 2.357 -4.168 1.00 96.19 195 ALA A CA 1
ATOM 1558 C C . ALA A 1 195 ? 21.433 3.870 -3.980 1.00 96.19 195 ALA A C 1
ATOM 1560 O O . ALA A 1 195 ? 20.334 4.418 -3.858 1.00 96.19 195 ALA A O 1
ATOM 1561 N N . ILE A 1 196 ? 22.582 4.548 -3.941 1.00 96.25 196 ILE A N 1
ATOM 1562 C CA . ILE A 1 196 ? 22.664 6.006 -3.877 1.00 96.25 196 ILE A CA 1
ATOM 1563 C C . ILE A 1 196 ? 22.596 6.572 -5.298 1.00 96.25 196 ILE A C 1
ATOM 1565 O O . ILE A 1 196 ? 23.395 6.217 -6.158 1.00 96.25 196 ILE A O 1
ATOM 1569 N N . HIS A 1 197 ? 21.675 7.507 -5.520 1.00 94.69 197 HIS A N 1
ATOM 1570 C CA . HIS A 1 197 ? 21.562 8.310 -6.735 1.00 94.69 197 HIS A CA 1
ATOM 1571 C C . HIS A 1 197 ? 21.447 9.782 -6.360 1.00 94.69 197 HIS A C 1
ATOM 1573 O O . HIS A 1 197 ? 20.595 10.135 -5.547 1.00 94.69 197 HIS A O 1
ATOM 1579 N N . LYS A 1 198 ? 22.277 10.656 -6.941 1.00 93.75 198 LYS A N 1
ATOM 1580 C CA . LYS A 1 198 ? 22.279 12.107 -6.650 1.00 93.75 198 LYS A CA 1
ATOM 1581 C C . LYS A 1 198 ? 22.207 12.422 -5.142 1.00 93.75 198 LYS A C 1
ATOM 1583 O O . LYS A 1 198 ? 21.348 13.180 -4.698 1.00 93.75 198 LYS A O 1
ATOM 1588 N N . ASN A 1 199 ? 23.099 11.808 -4.360 1.00 93.06 199 ASN A N 1
ATOM 1589 C CA . ASN A 1 199 ? 23.212 11.967 -2.900 1.00 93.06 199 ASN A CA 1
ATOM 1590 C C . ASN A 1 199 ? 21.983 11.523 -2.086 1.00 93.06 199 ASN A C 1
ATOM 1592 O O . ASN A 1 199 ? 21.854 11.867 -0.914 1.00 93.06 199 ASN A O 1
ATOM 1596 N N . MET A 1 200 ? 21.088 10.737 -2.681 1.00 93.94 200 MET A N 1
ATOM 1597 C CA . MET A 1 200 ? 19.917 10.183 -2.013 1.00 93.94 200 MET A CA 1
ATOM 1598 C C . MET A 1 200 ? 19.881 8.665 -2.158 1.00 93.94 200 MET A C 1
ATOM 1600 O O . MET A 1 200 ? 20.218 8.133 -3.210 1.00 93.94 200 MET A O 1
ATOM 1604 N N . ILE A 1 201 ? 19.442 7.963 -1.116 1.00 95.62 201 ILE A N 1
ATOM 1605 C CA . ILE A 1 201 ? 19.225 6.515 -1.179 1.00 95.62 201 ILE A CA 1
ATOM 1606 C C . ILE A 1 201 ? 17.864 6.254 -1.826 1.00 95.62 201 ILE A C 1
ATOM 1608 O O . ILE A 1 201 ? 16.847 6.777 -1.369 1.00 95.62 201 ILE A O 1
ATOM 1612 N N . TYR A 1 202 ? 17.846 5.417 -2.861 1.00 97.00 202 TYR A N 1
ATOM 1613 C CA . TYR A 1 202 ? 16.633 4.963 -3.527 1.00 97.00 202 TYR A CA 1
ATOM 1614 C C . TYR A 1 202 ? 16.514 3.447 -3.441 1.00 97.00 202 TYR A C 1
ATOM 1616 O O . TYR A 1 202 ? 17.425 2.721 -3.831 1.00 97.00 202 TYR A O 1
ATOM 1624 N N . GLY A 1 203 ? 15.350 2.987 -2.984 1.00 97.25 203 GLY A N 1
ATOM 1625 C CA . GLY A 1 203 ? 14.884 1.626 -3.228 1.00 97.25 203 GLY A CA 1
ATOM 1626 C C . GLY A 1 203 ? 14.357 1.452 -4.653 1.00 97.25 203 GLY A C 1
ATOM 1627 O O . GLY A 1 203 ? 14.102 2.448 -5.343 1.00 97.25 203 GLY A O 1
ATOM 1628 N N . LYS A 1 204 ? 14.156 0.205 -5.088 1.00 98.06 204 LYS A N 1
ATOM 1629 C CA . LYS A 1 204 ? 13.749 -0.151 -6.463 1.00 98.06 204 LYS A CA 1
ATOM 1630 C C . LYS A 1 204 ? 14.689 0.409 -7.528 1.00 98.06 204 LYS A C 1
ATOM 1632 O O . LYS A 1 204 ? 14.257 0.720 -8.634 1.00 98.06 204 LYS A O 1
ATOM 1637 N N . PHE A 1 205 ? 15.967 0.577 -7.199 1.00 98.00 205 PHE A N 1
ATOM 1638 C CA . PHE A 1 205 ? 16.945 1.254 -8.049 1.00 98.00 205 PHE A CA 1
ATOM 1639 C C . PHE A 1 205 ? 17.037 0.622 -9.447 1.00 98.00 205 PHE A C 1
ATOM 1641 O O . PHE A 1 205 ? 17.063 1.348 -10.445 1.00 98.00 205 PHE A O 1
ATOM 1648 N N . PHE A 1 206 ? 16.985 -0.711 -9.525 1.00 98.44 206 PHE A N 1
ATOM 1649 C CA . PHE A 1 206 ? 16.879 -1.465 -10.772 1.00 98.44 206 PHE A CA 1
ATOM 1650 C C . PHE A 1 206 ? 15.681 -1.018 -11.624 1.00 98.44 206 PHE A C 1
ATOM 1652 O O . PHE A 1 206 ? 15.871 -0.537 -12.739 1.00 98.44 206 PHE A O 1
ATOM 1659 N N . LEU A 1 207 ? 14.457 -1.068 -11.078 1.00 98.50 207 LEU A N 1
ATOM 1660 C CA . LEU A 1 207 ? 13.245 -0.651 -11.796 1.00 98.50 207 LEU A CA 1
ATOM 1661 C C . LEU A 1 207 ? 13.339 0.811 -12.255 1.00 98.50 207 LEU A C 1
ATOM 1663 O O . LEU A 1 207 ? 13.100 1.124 -13.419 1.00 98.50 207 LEU A O 1
ATOM 1667 N N . ARG A 1 208 ? 13.770 1.719 -11.374 1.00 98.31 208 ARG A N 1
ATOM 1668 C CA . ARG A 1 208 ? 13.949 3.140 -11.720 1.00 98.31 208 ARG A CA 1
ATOM 1669 C C . ARG A 1 208 ? 14.899 3.318 -12.900 1.00 98.31 208 ARG A C 1
ATOM 1671 O O . ARG A 1 208 ? 14.629 4.113 -13.796 1.00 98.31 208 ARG A O 1
ATOM 1678 N N . SER A 1 209 ? 15.990 2.557 -12.918 1.00 97.81 209 SER A N 1
ATOM 1679 C CA . SER A 1 209 ? 16.991 2.601 -13.983 1.00 97.81 209 SER A CA 1
ATOM 1680 C C . SER A 1 209 ? 16.452 2.066 -15.308 1.00 97.81 209 SER A C 1
ATOM 1682 O O . SER A 1 209 ? 16.697 2.683 -16.344 1.00 97.81 209 SER A O 1
ATOM 1684 N N . CYS A 1 210 ? 15.687 0.972 -15.279 1.00 98.12 210 CYS A N 1
ATOM 1685 C CA . CYS A 1 210 ? 15.138 0.348 -16.483 1.00 98.12 210 CYS A CA 1
ATOM 1686 C C . CYS A 1 210 ? 13.993 1.144 -17.121 1.00 98.12 210 C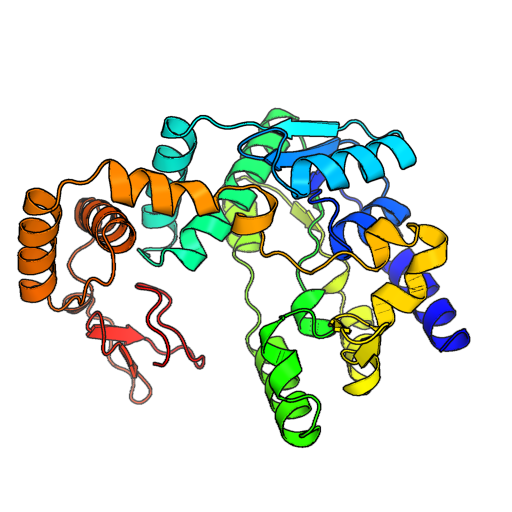YS A C 1
ATOM 1688 O O . CYS A 1 210 ? 13.805 1.074 -18.334 1.00 98.12 210 CYS A O 1
ATOM 1690 N N . PHE A 1 211 ? 13.254 1.920 -16.323 1.00 98.12 211 PHE A N 1
ATOM 1691 C CA . PHE A 1 211 ? 12.045 2.615 -16.772 1.00 98.12 211 PHE A CA 1
ATOM 1692 C C . PHE A 1 211 ? 12.173 4.140 -16.862 1.00 98.12 211 PHE A C 1
ATOM 1694 O O . PHE A 1 211 ? 11.224 4.790 -17.291 1.00 98.12 211 PHE A O 1
ATOM 1701 N N . LYS A 1 212 ? 13.323 4.743 -16.524 1.00 97.25 212 LYS A N 1
ATOM 1702 C CA . LYS A 1 212 ? 13.494 6.212 -16.569 1.00 97.25 212 LYS A CA 1
ATOM 1703 C C . LYS A 1 212 ? 13.245 6.841 -17.940 1.00 97.25 212 LYS A C 1
ATOM 1705 O O . LYS A 1 212 ? 12.647 7.909 -17.990 1.00 97.25 212 LYS A O 1
ATOM 1710 N N . GLU A 1 213 ? 13.663 6.184 -19.022 1.00 96.38 213 GLU A N 1
ATOM 1711 C CA . GLU A 1 213 ? 13.468 6.696 -20.387 1.00 96.38 213 GLU A CA 1
ATOM 1712 C C . GLU A 1 213 ? 12.026 6.468 -20.863 1.00 96.38 213 GLU A C 1
ATOM 1714 O O . GLU A 1 213 ? 11.490 7.261 -21.627 1.00 96.38 213 GLU A O 1
ATOM 1719 N N . ILE A 1 214 ? 11.370 5.416 -20.357 1.00 96.69 214 ILE A N 1
ATOM 1720 C CA . ILE A 1 214 ? 9.983 5.077 -20.699 1.00 96.69 214 ILE A CA 1
ATOM 1721 C C . ILE A 1 214 ? 9.019 6.004 -19.968 1.00 96.69 214 ILE A C 1
ATOM 1723 O O . ILE A 1 214 ? 8.160 6.612 -20.590 1.00 96.69 214 ILE A O 1
ATOM 1727 N N . LEU A 1 215 ? 9.153 6.147 -18.648 1.00 97.19 215 LEU A N 1
ATOM 1728 C CA . LEU A 1 215 ? 8.219 6.913 -17.818 1.00 97.19 215 LEU A CA 1
ATOM 1729 C C . LEU A 1 215 ? 8.567 8.401 -17.760 1.00 97.19 215 LEU A C 1
ATOM 1731 O O . LEU A 1 215 ? 7.671 9.230 -17.615 1.00 97.19 215 LEU A O 1
ATOM 1735 N N . GLY A 1 216 ? 9.842 8.743 -17.931 1.00 97.19 216 GLY A N 1
ATOM 1736 C CA . GLY A 1 216 ? 10.389 10.070 -17.681 1.00 97.19 216 GLY A CA 1
ATOM 1737 C C . GLY A 1 216 ? 11.015 10.175 -16.288 1.00 97.19 216 GLY A C 1
ATOM 1738 O O . GLY A 1 216 ? 10.610 9.506 -15.331 1.00 97.19 216 GLY A O 1
ATOM 1739 N N . TYR A 1 217 ? 12.016 11.051 -16.170 1.00 95.69 217 TYR A N 1
ATOM 1740 C CA . TYR A 1 217 ? 12.850 11.159 -14.970 1.00 95.69 217 TYR A CA 1
ATOM 1741 C C . TYR A 1 217 ? 12.052 11.498 -13.701 1.00 95.69 217 TYR A C 1
ATOM 1743 O O . TYR A 1 217 ? 12.333 10.944 -12.641 1.00 95.69 217 TYR A O 1
ATOM 1751 N N . GLU A 1 218 ? 11.056 12.384 -13.803 1.00 95.56 218 GLU A N 1
ATOM 1752 C CA . GLU A 1 218 ? 10.242 12.825 -12.662 1.00 95.56 218 GLU A CA 1
ATOM 1753 C C . GLU A 1 218 ? 9.476 11.662 -12.011 1.00 95.56 218 GLU A C 1
ATOM 1755 O O . GLU A 1 218 ? 9.506 11.526 -10.792 1.00 95.56 218 GLU A O 1
ATOM 1760 N N . ILE A 1 219 ? 8.858 10.784 -12.808 1.00 96.31 219 ILE A N 1
ATOM 1761 C CA . ILE A 1 219 ? 8.119 9.618 -12.301 1.00 96.31 219 ILE A CA 1
ATOM 1762 C C . ILE A 1 219 ? 9.092 8.540 -11.827 1.00 96.31 219 ILE A C 1
ATOM 1764 O O . ILE A 1 219 ? 8.977 8.037 -10.709 1.00 96.31 219 ILE A O 1
ATOM 1768 N N . ALA A 1 220 ? 10.098 8.213 -12.643 1.00 97.44 220 ALA A N 1
ATOM 1769 C CA . ALA A 1 220 ? 11.027 7.136 -12.324 1.00 97.44 220 ALA A CA 1
ATOM 1770 C C . ALA A 1 220 ? 11.848 7.413 -11.057 1.00 97.44 220 ALA A C 1
ATOM 1772 O O . ALA A 1 220 ? 12.133 6.494 -10.294 1.00 97.44 220 ALA A O 1
ATOM 1773 N N . TRP A 1 221 ? 12.193 8.671 -10.778 1.00 96.75 221 TRP A N 1
ATOM 1774 C CA . TRP A 1 221 ? 12.995 9.053 -9.612 1.00 96.75 221 TRP A CA 1
ATOM 1775 C C . TRP A 1 221 ? 12.203 9.793 -8.526 1.00 96.75 221 TRP A C 1
ATOM 1777 O O . TRP A 1 221 ? 12.817 10.364 -7.624 1.00 96.75 221 TRP A O 1
ATOM 1787 N N . ARG A 1 222 ? 10.858 9.744 -8.529 1.00 94.69 222 ARG A N 1
ATOM 1788 C CA . ARG A 1 222 ? 10.076 10.287 -7.404 1.00 94.69 222 ARG A CA 1
ATOM 1789 C C . ARG A 1 222 ? 10.386 9.551 -6.102 1.00 94.69 222 ARG A C 1
ATOM 1791 O O . ARG A 1 222 ? 10.663 8.342 -6.092 1.00 94.69 222 ARG A O 1
ATOM 1798 N N . ARG A 1 223 ? 10.297 10.268 -4.981 1.00 93.00 223 ARG A N 1
ATOM 1799 C CA . ARG A 1 223 ? 10.428 9.668 -3.646 1.00 93.00 223 ARG A CA 1
ATOM 1800 C C . ARG A 1 223 ? 9.310 8.649 -3.418 1.00 93.00 223 ARG A C 1
ATOM 1802 O O . ARG A 1 223 ? 8.196 8.821 -3.907 1.00 93.00 223 ARG A O 1
ATOM 1809 N N . LYS A 1 224 ? 9.629 7.573 -2.694 1.00 93.75 224 LYS A N 1
ATOM 1810 C CA . LYS A 1 224 ? 8.631 6.583 -2.289 1.00 93.75 224 LYS A CA 1
ATOM 1811 C C . LYS A 1 224 ? 7.752 7.176 -1.196 1.00 93.75 224 LYS A C 1
ATOM 1813 O O . LYS A 1 224 ? 8.256 7.559 -0.140 1.00 93.75 224 LYS A O 1
ATOM 1818 N N . GLU A 1 225 ? 6.452 7.147 -1.440 1.00 94.25 225 GLU A N 1
ATOM 1819 C CA . GLU A 1 225 ? 5.406 7.448 -0.469 1.00 94.25 225 GLU A CA 1
ATOM 1820 C C . GLU A 1 225 ? 4.568 6.184 -0.244 1.00 94.25 225 GLU A C 1
ATOM 1822 O O . GLU A 1 225 ? 4.421 5.351 -1.144 1.00 94.25 225 GLU A O 1
ATOM 1827 N N . ALA A 1 226 ? 4.111 5.976 0.988 1.00 94.31 226 ALA A N 1
ATOM 1828 C CA . ALA A 1 226 ? 3.134 4.936 1.301 1.00 94.31 226 ALA A CA 1
ATOM 1829 C C . ALA A 1 226 ? 1.730 5.386 0.846 1.00 94.31 226 ALA A C 1
ATOM 1831 O O . ALA A 1 226 ? 1.536 6.582 0.603 1.00 94.31 226 ALA A O 1
ATOM 1832 N N . LEU A 1 227 ? 0.784 4.454 0.678 1.00 94.81 227 LEU A N 1
ATOM 1833 C CA . LEU A 1 227 ? -0.514 4.738 0.045 1.00 94.81 227 LEU A CA 1
ATOM 1834 C C . LEU A 1 227 ? -1.280 5.838 0.787 1.00 94.81 227 LEU A C 1
ATOM 1836 O O . LEU A 1 227 ? -1.847 6.735 0.170 1.00 94.81 227 LEU A O 1
ATOM 1840 N N . GLU A 1 228 ? -1.257 5.814 2.117 1.00 96.25 228 GLU A N 1
ATOM 1841 C CA . GLU A 1 228 ? -1.909 6.809 2.964 1.00 96.25 228 GLU A CA 1
ATOM 1842 C C . GLU A 1 228 ? -1.270 8.193 2.868 1.00 96.25 228 GLU A C 1
ATOM 1844 O O . GLU A 1 228 ? -1.949 9.205 3.014 1.00 96.25 228 GLU A O 1
ATOM 1849 N N . SER A 1 229 ? 0.044 8.245 2.646 1.00 96.31 229 SER A N 1
ATOM 1850 C CA . SER A 1 229 ? 0.758 9.514 2.500 1.00 96.31 229 SER A CA 1
ATOM 1851 C C . SER A 1 229 ? 0.519 10.108 1.116 1.00 96.31 229 SER A C 1
ATOM 1853 O O . SER A 1 229 ? 0.185 11.285 1.017 1.00 96.31 229 SER A O 1
ATOM 1855 N N . GLY A 1 230 ? 0.633 9.283 0.070 1.00 96.94 230 GLY A N 1
ATOM 1856 C CA . GLY A 1 230 ? 0.473 9.707 -1.320 1.00 96.94 230 GLY A CA 1
ATOM 1857 C C . GLY A 1 230 ? -0.933 10.215 -1.639 1.00 96.94 230 GLY A C 1
ATOM 1858 O O . GLY A 1 230 ? -1.088 11.272 -2.251 1.00 96.94 230 GLY A O 1
ATOM 1859 N N . SER A 1 231 ? -1.953 9.513 -1.141 1.00 97.50 231 SER A N 1
ATOM 1860 C CA . SER A 1 231 ? -3.370 9.897 -1.253 1.00 97.50 231 SER A CA 1
ATOM 1861 C C . SER A 1 231 ? -3.789 11.036 -0.315 1.00 97.50 231 SER A C 1
ATOM 1863 O O . SER A 1 231 ? -4.898 11.554 -0.427 1.00 97.50 231 SER A O 1
ATOM 1865 N N . GLY A 1 232 ? -2.947 11.400 0.657 1.00 97.19 232 GLY A N 1
ATOM 1866 C CA . GLY A 1 232 ? -3.268 12.381 1.693 1.00 97.19 232 GLY A CA 1
ATOM 1867 C C . GLY A 1 232 ? -4.173 11.872 2.825 1.00 97.19 232 GLY A C 1
ATOM 1868 O O . GLY A 1 232 ? -4.483 12.645 3.733 1.00 97.19 232 GLY A O 1
ATOM 1869 N N . ILE A 1 233 ? -4.555 10.589 2.844 1.00 97.12 233 ILE A N 1
ATOM 1870 C CA . ILE A 1 233 ? -5.323 9.963 3.941 1.00 97.12 233 ILE A CA 1
ATOM 1871 C C . ILE A 1 233 ? -4.617 10.080 5.301 1.00 97.12 233 ILE A C 1
ATOM 1873 O O . ILE A 1 233 ? -5.278 10.100 6.338 1.00 97.12 233 ILE A O 1
ATOM 1877 N N . SER A 1 234 ? -3.292 10.238 5.336 1.00 94.69 234 SER A N 1
ATOM 1878 C CA . SER A 1 234 ? -2.538 10.539 6.562 1.00 94.69 234 SER A CA 1
ATOM 1879 C C . SER A 1 234 ? -3.079 11.753 7.337 1.00 94.69 234 SER A C 1
ATOM 1881 O O . SER A 1 234 ? -2.988 11.775 8.565 1.00 94.69 234 SER A O 1
ATOM 1883 N N . LYS A 1 235 ? -3.733 12.710 6.658 1.00 95.31 235 LYS A N 1
ATOM 1884 C CA . LYS A 1 235 ? -4.402 13.873 7.270 1.00 95.31 235 LYS A CA 1
ATOM 1885 C C . LYS A 1 235 ? -5.559 13.493 8.202 1.00 95.31 235 LYS A C 1
ATOM 1887 O O . LYS A 1 235 ? -5.909 14.289 9.070 1.00 95.31 235 LYS A O 1
ATOM 1892 N N . ILE A 1 236 ? -6.123 12.287 8.081 1.00 95.31 236 ILE A N 1
ATOM 1893 C CA . ILE A 1 236 ? -7.150 11.778 9.005 1.00 95.31 236 ILE A CA 1
ATOM 1894 C C . ILE A 1 236 ? -6.611 11.659 10.430 1.00 95.31 236 ILE A C 1
ATOM 1896 O O . ILE A 1 236 ? -7.333 11.981 11.371 1.00 95.31 236 ILE A O 1
ATOM 1900 N N . GLY A 1 237 ? -5.338 11.287 10.600 1.00 94.50 237 GLY A N 1
ATOM 1901 C CA . GLY A 1 237 ? -4.708 11.266 11.920 1.00 94.50 237 GLY A CA 1
ATOM 1902 C C . GLY A 1 237 ? -4.719 12.653 12.567 1.00 94.50 237 GLY A C 1
ATOM 1903 O O . GLY A 1 237 ? -5.172 12.804 13.697 1.00 94.50 237 GLY A O 1
ATOM 1904 N N . THR A 1 238 ? -4.321 13.690 11.821 1.00 94.81 238 THR A N 1
ATOM 1905 C CA . THR A 1 238 ? -4.361 15.089 12.286 1.00 94.81 238 THR A CA 1
ATOM 1906 C C . THR A 1 238 ? -5.785 15.579 12.547 1.00 94.81 238 THR A C 1
ATOM 1908 O O . THR A 1 238 ? -6.025 16.269 13.533 1.00 94.81 238 THR A O 1
ATOM 1911 N N . TYR A 1 239 ? -6.740 15.218 11.687 1.00 96.25 239 TYR A N 1
ATOM 1912 C CA . TYR A 1 239 ? -8.150 15.546 11.890 1.00 96.25 239 TYR A CA 1
ATOM 1913 C C . TYR A 1 239 ? -8.666 14.978 13.219 1.00 96.25 239 TYR A C 1
ATOM 1915 O O . TYR A 1 239 ? -9.222 15.718 14.026 1.00 96.25 239 TYR A O 1
ATOM 1923 N N . LEU A 1 240 ? -8.426 13.689 13.481 1.00 96.56 240 LEU A N 1
ATOM 1924 C CA . LEU A 1 240 ? -8.842 13.039 14.725 1.00 96.56 240 LEU A CA 1
ATOM 1925 C C . LEU A 1 240 ? -8.137 13.636 15.946 1.00 96.56 240 LEU A C 1
ATOM 1927 O O . LEU A 1 240 ? -8.774 13.824 16.979 1.00 96.56 240 LEU A O 1
ATOM 1931 N N . GLU A 1 241 ? -6.858 13.988 15.819 1.00 95.25 241 GLU A N 1
ATOM 1932 C CA . GLU A 1 241 ? -6.096 14.619 16.900 1.00 95.25 241 GLU A CA 1
ATOM 1933 C C . GLU A 1 241 ? -6.687 15.978 17.323 1.00 95.25 241 GLU A C 1
ATOM 1935 O O . GLU A 1 241 ? -6.706 16.312 18.508 1.00 95.25 241 GLU A O 1
ATOM 1940 N N . ASN A 1 242 ? -7.228 16.733 16.363 1.00 96.00 242 ASN A N 1
ATOM 1941 C CA . ASN A 1 242 ? -7.850 18.035 16.606 1.00 96.00 242 ASN A CA 1
ATOM 1942 C C . ASN A 1 242 ? -9.320 17.936 17.036 1.00 96.00 242 ASN A C 1
ATOM 1944 O O . ASN A 1 242 ? -9.802 18.789 17.776 1.00 96.00 242 ASN A O 1
ATOM 1948 N N . CYS A 1 243 ? -10.053 16.932 16.549 1.00 95.31 243 CYS A N 1
ATOM 1949 C CA . CYS A 1 243 ? -11.477 16.773 16.848 1.00 95.31 243 CYS A CA 1
ATOM 1950 C C . CYS A 1 243 ? -11.747 16.111 18.202 1.00 95.31 243 CYS A C 1
ATOM 1952 O O . CYS A 1 243 ? -12.818 16.314 18.768 1.00 95.31 243 CYS A O 1
ATOM 1954 N N . ILE A 1 244 ? -10.813 15.309 18.712 1.00 96.56 244 ILE A N 1
ATOM 1955 C CA . ILE A 1 244 ? -10.958 14.618 19.994 1.00 96.56 244 ILE A CA 1
ATOM 1956 C C . ILE A 1 244 ? -10.396 15.509 21.102 1.00 96.56 244 ILE A C 1
ATOM 1958 O O . ILE A 1 244 ? -9.229 15.910 21.063 1.00 96.56 244 ILE A O 1
ATOM 1962 N N . THR A 1 245 ? -11.216 15.812 22.109 1.00 97.25 245 THR A N 1
ATOM 1963 C CA . THR A 1 245 ? -10.780 16.631 23.246 1.00 97.25 245 THR A CA 1
ATOM 1964 C C . THR A 1 245 ? -9.791 15.867 24.128 1.00 97.25 245 THR A C 1
ATOM 1966 O O . THR A 1 245 ? -9.793 14.635 24.175 1.00 97.25 245 THR A O 1
ATOM 1969 N N . ASP A 1 246 ? -8.937 16.585 24.860 1.00 96.75 246 ASP A N 1
ATOM 1970 C CA . ASP A 1 246 ? -8.000 15.949 25.797 1.00 96.75 246 ASP A CA 1
ATOM 1971 C C . ASP A 1 246 ? -8.739 15.216 26.927 1.00 96.75 246 ASP A C 1
ATOM 1973 O O . ASP A 1 246 ? -8.283 14.173 27.394 1.00 96.75 246 ASP A O 1
ATOM 1977 N N . THR A 1 247 ? -9.910 15.717 27.328 1.00 97.44 247 THR A N 1
ATOM 1978 C CA . THR A 1 247 ? -10.776 15.070 28.319 1.00 97.44 247 THR A CA 1
ATOM 1979 C C . THR A 1 247 ? -11.289 13.722 27.815 1.00 97.44 247 THR A C 1
ATOM 1981 O O . THR A 1 247 ? -11.081 12.715 28.495 1.00 97.44 247 THR A O 1
ATOM 1984 N N . ASP A 1 248 ? -11.867 13.679 26.608 1.00 97.12 248 ASP A N 1
ATOM 1985 C CA . ASP A 1 248 ? -12.338 12.429 25.991 1.00 97.12 248 ASP A CA 1
ATOM 1986 C C . ASP A 1 248 ? -11.180 11.446 25.789 1.00 97.12 248 ASP A C 1
ATOM 1988 O O . ASP A 1 248 ? -11.328 10.238 25.995 1.00 97.12 248 ASP A O 1
ATOM 1992 N N . TYR A 1 249 ? -10.003 11.968 25.420 1.00 97.56 249 TYR A N 1
ATOM 1993 C CA . TYR A 1 249 ? -8.801 11.163 25.263 1.00 97.56 249 TYR A CA 1
ATOM 1994 C C . TYR A 1 249 ? -8.373 10.494 26.571 1.00 97.56 249 TYR A C 1
ATOM 1996 O O . TYR A 1 249 ? -8.126 9.289 26.598 1.00 97.56 249 TYR A O 1
ATOM 2004 N N . ILE A 1 250 ? -8.309 11.253 27.667 1.00 96.94 250 ILE A N 1
ATOM 2005 C CA . ILE A 1 250 ? -7.917 10.736 28.983 1.00 96.94 250 ILE A CA 1
ATOM 2006 C C . ILE A 1 250 ? -8.920 9.689 29.481 1.00 96.94 250 ILE A C 1
ATOM 2008 O O . ILE A 1 250 ? -8.512 8.661 30.029 1.00 96.94 250 ILE A O 1
ATOM 2012 N N . GLU A 1 251 ? -10.221 9.916 29.294 1.00 96.88 251 GLU A N 1
ATOM 2013 C CA . GLU A 1 251 ? -11.253 8.951 29.682 1.00 96.88 251 GLU A CA 1
ATOM 2014 C C . GLU A 1 251 ? -11.139 7.651 28.876 1.00 96.88 251 GLU A C 1
ATOM 2016 O O . GLU A 1 251 ? -11.054 6.559 29.451 1.00 96.88 251 GLU A O 1
ATOM 2021 N N . GLY A 1 252 ? -11.059 7.758 27.547 1.00 96.88 252 GLY A N 1
ATOM 2022 C CA . GLY A 1 252 ? -10.907 6.603 26.668 1.00 96.88 252 GLY A CA 1
ATOM 2023 C C . GLY A 1 252 ? -9.598 5.846 26.903 1.00 96.88 252 GLY A C 1
ATOM 2024 O O . GLY A 1 252 ? -9.604 4.614 26.909 1.00 96.88 252 GLY A O 1
ATOM 2025 N N . TYR A 1 253 ? -8.501 6.556 27.180 1.00 96.88 253 TYR A N 1
ATOM 2026 C CA . TYR A 1 253 ? -7.218 5.967 27.565 1.00 96.88 253 TYR A CA 1
ATOM 2027 C C . TYR A 1 253 ? -7.349 5.119 28.835 1.00 96.88 253 TYR A C 1
ATOM 2029 O O . TYR A 1 253 ? -6.931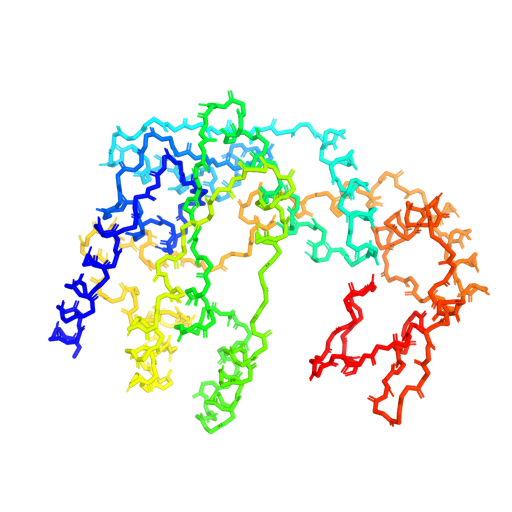 3.962 28.842 1.00 96.88 253 TYR A O 1
ATOM 2037 N N . ARG A 1 254 ? -7.967 5.654 29.900 1.00 97.31 254 ARG A N 1
ATOM 2038 C CA . ARG A 1 254 ? -8.164 4.918 31.165 1.00 97.31 254 ARG A CA 1
ATOM 2039 C C . ARG A 1 254 ? -9.018 3.670 30.962 1.00 97.31 254 ARG A C 1
ATOM 2041 O O . ARG A 1 254 ? -8.685 2.608 31.485 1.00 97.31 254 ARG A O 1
ATOM 2048 N N . LYS A 1 255 ? -10.091 3.778 30.173 1.00 97.12 255 LYS A N 1
ATOM 2049 C CA . LYS A 1 255 ? -10.941 2.630 29.834 1.00 97.12 255 LYS A CA 1
ATOM 2050 C C . LYS A 1 255 ? -10.152 1.547 29.093 1.00 97.12 255 LYS A C 1
ATOM 2052 O O . LYS A 1 255 ? -10.210 0.387 29.486 1.00 97.12 255 LYS A O 1
ATOM 2057 N N . ALA A 1 256 ? -9.383 1.926 28.073 1.00 97.50 256 ALA A N 1
ATOM 2058 C CA . ALA A 1 256 ? -8.549 0.996 27.315 1.00 97.50 256 ALA A CA 1
ATOM 2059 C C . ALA A 1 256 ? -7.461 0.343 28.184 1.00 97.50 256 ALA A C 1
ATOM 2061 O O . ALA A 1 256 ? -7.216 -0.857 28.066 1.00 97.50 256 ALA A O 1
ATOM 2062 N N . GLN A 1 257 ? -6.861 1.097 29.108 1.00 96.75 257 GLN A N 1
ATOM 2063 C CA . GLN A 1 257 ? -5.865 0.575 30.042 1.00 96.75 257 GLN A CA 1
ATOM 2064 C C . GLN A 1 257 ? -6.454 -0.509 30.958 1.00 96.75 257 GLN A C 1
ATOM 2066 O O . GLN A 1 257 ? -5.824 -1.551 31.140 1.00 96.75 257 GLN A O 1
ATOM 2071 N N . ASN A 1 258 ? -7.675 -0.312 31.469 1.00 96.31 258 ASN A N 1
ATOM 2072 C CA . ASN A 1 258 ? -8.395 -1.326 32.254 1.00 96.31 258 ASN A CA 1
ATOM 2073 C C . ASN A 1 258 ? -8.736 -2.583 31.433 1.00 96.31 258 ASN A C 1
ATOM 2075 O O . ASN A 1 258 ? -8.887 -3.665 31.989 1.00 96.31 258 ASN A O 1
ATOM 2079 N N . GLU A 1 259 ? -8.824 -2.448 30.110 1.00 96.38 259 GLU A N 1
ATOM 2080 C CA . GLU A 1 259 ? -9.023 -3.542 29.154 1.00 96.38 259 GLU A CA 1
ATOM 2081 C C . GLU A 1 259 ? -7.688 -4.151 28.654 1.00 96.38 259 GLU A C 1
ATOM 2083 O O . GLU A 1 259 ? -7.678 -4.987 27.750 1.00 96.38 259 GLU A O 1
ATOM 2088 N N . GLY A 1 260 ? -6.547 -3.758 29.238 1.00 95.81 260 GLY A N 1
ATOM 2089 C CA . GLY A 1 260 ? -5.225 -4.292 28.898 1.00 95.81 260 GLY A CA 1
ATOM 2090 C C . GLY A 1 260 ? -4.644 -3.759 27.584 1.00 95.81 260 GLY A C 1
ATOM 2091 O O . GLY A 1 260 ? -3.790 -4.419 26.983 1.00 95.81 260 GLY A O 1
ATOM 2092 N N . VAL A 1 261 ? -5.097 -2.588 27.124 1.00 97.69 261 VAL A N 1
ATOM 2093 C CA . VAL A 1 261 ? -4.670 -1.956 25.870 1.00 97.69 261 VAL A CA 1
ATOM 2094 C C . VAL A 1 261 ? -3.971 -0.620 26.129 1.00 97.69 261 VAL A C 1
ATOM 2096 O O . VAL A 1 261 ? -4.522 0.299 26.727 1.00 97.69 261 VAL A O 1
ATOM 2099 N N . MET A 1 262 ? -2.747 -0.493 25.621 1.00 97.06 262 MET A N 1
ATOM 2100 C CA . MET A 1 262 ? -1.949 0.727 25.652 1.00 97.06 262 MET A CA 1
ATOM 2101 C C . MET A 1 262 ? -2.261 1.599 24.430 1.00 97.06 262 MET A C 1
ATOM 2103 O O . MET A 1 262 ? -1.866 1.304 23.296 1.00 97.06 262 MET A O 1
ATOM 2107 N N . ILE A 1 263 ? -2.960 2.704 24.671 1.00 97.38 263 ILE A N 1
ATOM 2108 C CA . ILE A 1 263 ? -3.261 3.724 23.665 1.00 97.38 263 ILE A CA 1
ATOM 2109 C C . ILE A 1 263 ? -2.042 4.639 23.453 1.00 97.38 263 ILE A C 1
ATOM 2111 O O . ILE A 1 263 ? -1.274 4.884 24.377 1.00 97.38 263 ILE A O 1
ATOM 2115 N N . ARG A 1 264 ? -1.832 5.105 22.212 1.00 95.69 264 ARG A N 1
ATOM 2116 C CA . ARG A 1 264 ? -0.604 5.814 21.781 1.00 95.69 264 ARG A CA 1
ATOM 2117 C C . ARG A 1 264 ? -0.860 7.206 21.195 1.00 95.69 264 ARG A C 1
ATOM 2119 O O . ARG A 1 264 ? 0.076 7.983 21.064 1.00 95.69 264 ARG A O 1
ATOM 2126 N N . SER A 1 265 ? -2.099 7.489 20.806 1.00 96.94 265 SER A N 1
ATOM 2127 C CA . SER A 1 265 ? -2.552 8.756 20.223 1.00 96.94 265 SER A CA 1
ATOM 2128 C C . SER A 1 265 ? -4.080 8.812 20.246 1.00 96.94 265 SER A C 1
ATOM 2130 O O . SER A 1 265 ? -4.727 7.774 20.451 1.00 96.94 265 SER A O 1
ATOM 2132 N N . LYS A 1 266 ? -4.669 9.986 19.981 1.00 98.19 266 LYS A N 1
ATOM 2133 C CA . LYS A 1 266 ? -6.130 10.123 19.877 1.00 98.19 266 LYS A CA 1
ATOM 2134 C C . LYS A 1 266 ? -6.691 9.329 18.700 1.00 98.19 266 LYS A C 1
ATOM 2136 O O . LYS A 1 266 ? -7.734 8.697 18.835 1.00 98.19 266 LYS A O 1
ATOM 2141 N N . GLU A 1 267 ? -5.959 9.258 17.588 1.00 97.69 267 GLU A N 1
ATOM 2142 C CA . GLU A 1 267 ? -6.304 8.378 16.464 1.00 97.69 267 GLU A CA 1
ATOM 2143 C C . GLU A 1 267 ? -6.358 6.898 16.887 1.00 97.69 267 GLU A C 1
ATOM 2145 O O . GLU A 1 267 ? -7.335 6.205 16.603 1.00 97.69 267 GLU A O 1
ATOM 2150 N N . HIS A 1 268 ? -5.340 6.407 17.605 1.00 97.88 268 HIS A N 1
ATOM 2151 C CA . HIS A 1 268 ? -5.315 5.017 18.073 1.00 97.88 268 HIS A CA 1
ATOM 2152 C C . HIS A 1 268 ? -6.480 4.730 19.033 1.00 97.88 268 HIS A C 1
ATOM 2154 O O . HIS A 1 268 ? -7.102 3.672 18.953 1.00 97.88 268 HIS A O 1
ATOM 2160 N N . MET A 1 269 ? -6.812 5.689 19.905 1.00 97.94 269 MET A N 1
ATOM 2161 C CA . MET A 1 269 ? -7.982 5.601 20.779 1.00 97.94 269 MET A CA 1
ATOM 2162 C C . MET A 1 269 ? -9.286 5.525 19.984 1.00 97.94 269 MET A C 1
ATOM 2164 O O . MET A 1 269 ? -10.130 4.684 20.286 1.00 97.94 269 MET A O 1
ATOM 2168 N N . TYR A 1 270 ? -9.451 6.379 18.974 1.00 98.00 270 TYR A N 1
ATOM 2169 C CA . TYR A 1 270 ? -10.652 6.419 18.145 1.00 98.00 270 TYR A CA 1
ATOM 2170 C C . TYR A 1 270 ? -10.914 5.067 17.477 1.00 98.00 270 TYR A C 1
ATOM 2172 O O . TYR A 1 270 ? -12.014 4.520 17.587 1.00 98.00 270 TYR A O 1
ATOM 2180 N N . TYR A 1 271 ? -9.894 4.480 16.841 1.00 98.44 271 TYR A N 1
ATOM 2181 C CA . TYR A 1 271 ? -10.036 3.160 16.224 1.00 98.44 271 TYR A CA 1
ATOM 2182 C C . TYR A 1 271 ? -10.287 2.064 17.260 1.00 98.44 271 TYR A C 1
ATOM 2184 O O . TYR A 1 271 ? -11.103 1.181 17.011 1.00 98.44 271 TYR A O 1
ATOM 2192 N N . TYR A 1 272 ? -9.671 2.138 18.443 1.00 98.31 272 TYR A N 1
ATOM 2193 C CA . TYR A 1 272 ? -9.953 1.188 19.517 1.00 98.31 272 TYR A CA 1
ATOM 2194 C C . TYR A 1 272 ? -11.402 1.280 20.022 1.00 98.31 272 TYR A C 1
ATOM 2196 O O . TYR A 1 272 ? -12.069 0.264 20.199 1.00 98.31 272 TYR A O 1
ATOM 2204 N N . GLN A 1 273 ? -11.944 2.486 20.196 1.00 97.50 273 GLN A N 1
ATOM 2205 C CA . GLN A 1 273 ? -13.346 2.673 20.580 1.00 97.50 273 GLN A CA 1
ATOM 2206 C C . GLN A 1 273 ? -14.303 2.112 19.524 1.00 97.50 273 GLN A C 1
ATOM 2208 O O . GLN A 1 273 ? -15.303 1.488 19.874 1.00 97.50 273 GLN A O 1
ATOM 2213 N N . LYS A 1 274 ? -13.988 2.297 18.236 1.00 97.88 274 LYS A N 1
ATOM 2214 C CA . LYS A 1 274 ? -14.735 1.696 17.122 1.00 97.88 274 LYS A CA 1
ATOM 2215 C C . LYS A 1 274 ? -14.647 0.173 17.143 1.00 97.88 274 LYS A C 1
ATOM 2217 O O . LYS A 1 274 ? -15.677 -0.485 17.081 1.00 97.88 274 LYS A O 1
ATOM 2222 N N . TYR A 1 275 ? -13.454 -0.378 17.335 1.00 98.19 275 TYR A N 1
ATOM 2223 C CA . TYR A 1 275 ? -13.231 -1.812 17.504 1.00 98.19 275 TYR A CA 1
ATOM 2224 C C . TYR A 1 275 ? -14.083 -2.397 18.637 1.00 98.19 275 TYR A C 1
ATOM 2226 O O . TYR A 1 275 ? -14.755 -3.412 18.456 1.00 98.19 275 TYR A O 1
ATOM 2234 N N . ARG A 1 276 ? -14.144 -1.702 19.779 1.00 97.12 276 ARG A N 1
ATOM 2235 C CA . ARG A 1 276 ? -14.918 -2.116 20.956 1.00 97.12 276 ARG A CA 1
ATOM 2236 C C . ARG A 1 276 ? -16.434 -2.094 20.777 1.00 97.12 276 ARG A C 1
ATOM 2238 O O . ARG A 1 276 ? -17.130 -2.658 21.614 1.00 97.12 276 ARG A O 1
ATOM 2245 N N . LYS A 1 277 ? -16.960 -1.507 19.697 1.00 96.69 277 LYS A N 1
ATOM 2246 C CA . LYS A 1 277 ? -18.384 -1.640 19.345 1.00 96.69 277 LYS A CA 1
ATOM 2247 C C . LYS A 1 277 ? -18.739 -3.028 18.814 1.00 96.69 277 LYS A C 1
ATOM 2249 O O . LYS A 1 277 ? -19.899 -3.414 18.897 1.00 96.69 277 LYS A O 1
ATOM 2254 N N . PHE A 1 278 ? -17.762 -3.745 18.259 1.00 96.31 278 PHE A N 1
ATOM 2255 C CA . PHE A 1 278 ? -17.982 -5.007 17.547 1.00 96.31 278 PHE A CA 1
ATOM 2256 C C . PHE A 1 278 ? -17.293 -6.201 18.208 1.00 96.31 278 PHE A C 1
ATOM 2258 O O . PHE A 1 278 ? -17.766 -7.326 18.069 1.00 96.31 278 PHE A O 1
ATOM 2265 N N . PHE A 1 279 ? -16.187 -5.974 18.920 1.00 96.12 279 PHE A N 1
ATOM 2266 C CA . PHE A 1 279 ? -15.355 -7.039 19.481 1.00 96.12 279 PHE A CA 1
ATOM 2267 C C . PHE A 1 279 ? -14.990 -6.764 20.925 1.00 96.12 279 PHE A C 1
ATOM 2269 O O . PHE A 1 279 ? -14.705 -5.619 21.277 1.00 96.12 279 PHE A O 1
ATOM 2276 N N . ASP A 1 280 ? -14.920 -7.821 21.731 1.00 95.12 280 ASP A N 1
ATOM 2277 C CA . ASP A 1 280 ? -14.384 -7.790 23.091 1.00 95.12 280 ASP A CA 1
ATOM 2278 C C . ASP A 1 280 ? -12.917 -7.338 23.145 1.00 95.12 280 ASP A C 1
ATOM 2280 O O . ASP A 1 280 ? -12.212 -7.403 22.128 1.00 95.12 280 ASP A O 1
ATOM 2284 N N . PRO A 1 281 ? -12.433 -6.886 24.322 1.00 94.69 281 PRO A N 1
ATOM 2285 C CA . PRO A 1 281 ? -11.031 -6.548 24.515 1.00 94.69 281 PRO A CA 1
ATOM 2286 C C . PRO A 1 281 ? -10.104 -7.657 24.000 1.00 94.69 281 PRO A C 1
ATOM 2288 O O . PRO A 1 281 ? -10.388 -8.834 24.237 1.00 94.69 281 PRO A O 1
ATOM 2291 N N . PRO A 1 282 ? -8.972 -7.329 23.350 1.00 92.75 282 PRO A N 1
ATOM 2292 C CA . PRO A 1 282 ? -8.122 -8.350 22.738 1.00 92.75 282 PRO A CA 1
ATOM 2293 C C . PRO A 1 282 ? -7.566 -9.378 23.737 1.00 92.75 282 PRO A C 1
ATOM 2295 O O . PRO A 1 282 ? -7.307 -10.516 23.361 1.00 92.75 282 PRO A O 1
ATOM 2298 N N . ILE A 1 283 ? -7.437 -9.011 25.018 1.00 88.75 283 ILE A N 1
ATOM 2299 C CA . ILE A 1 283 ? -7.046 -9.923 26.105 1.00 88.75 283 ILE A CA 1
ATOM 2300 C C . ILE A 1 283 ? -8.054 -11.063 26.341 1.00 88.75 283 ILE A C 1
ATOM 2302 O O . ILE A 1 283 ? -7.668 -12.123 26.827 1.00 88.75 283 ILE A O 1
ATOM 2306 N N . HIS A 1 284 ? -9.326 -10.874 25.980 1.00 83.62 284 HIS A N 1
ATOM 2307 C CA . HIS A 1 284 ? -10.378 -11.887 26.112 1.00 83.62 284 HIS A CA 1
ATOM 2308 C C . HIS A 1 284 ? -10.515 -12.774 24.872 1.00 83.62 284 HIS A C 1
ATOM 2310 O O . HIS A 1 284 ? -11.329 -13.693 24.867 1.00 83.62 284 HIS A O 1
ATOM 2316 N N . GLN A 1 285 ? -9.738 -12.526 23.815 1.00 74.81 285 GLN A N 1
ATOM 2317 C CA . GLN A 1 285 ? -9.771 -13.362 22.619 1.00 74.81 285 GLN A CA 1
ATOM 2318 C C . GLN A 1 285 ? -8.957 -14.628 22.874 1.00 74.81 285 GLN A C 1
ATOM 2320 O O . GLN A 1 285 ? -7.755 -14.702 22.623 1.00 74.81 285 GLN A O 1
ATOM 2325 N N . THR A 1 286 ? -9.640 -15.620 23.440 1.00 57.38 286 THR A N 1
ATOM 2326 C CA . THR A 1 286 ? -9.119 -16.950 23.732 1.00 57.38 286 THR A CA 1
ATOM 2327 C C . THR A 1 286 ? -9.254 -17.833 22.493 1.00 57.38 286 THR A C 1
ATOM 2329 O O . THR A 1 286 ? -10.291 -18.432 22.231 1.00 57.38 286 THR A O 1
ATOM 2332 N N . GLY A 1 287 ? -8.191 -17.904 21.696 1.00 57.25 287 GLY A N 1
ATOM 2333 C CA . GLY A 1 287 ? -7.934 -19.101 20.896 1.00 57.25 287 GLY A CA 1
ATOM 2334 C C . GLY A 1 287 ? -7.196 -20.129 21.748 1.00 57.25 287 GLY A C 1
ATOM 2335 O O . GLY A 1 287 ? -6.601 -19.758 22.768 1.00 57.25 287 GLY A O 1
ATOM 2336 N N . ASP A 1 288 ? -7.189 -21.395 21.322 1.00 57.34 288 ASP A N 1
ATOM 2337 C CA . ASP A 1 288 ? -6.214 -22.366 21.826 1.00 57.34 288 ASP A CA 1
ATOM 2338 C C . ASP A 1 288 ? -4.833 -21.698 21.852 1.00 57.34 288 ASP A C 1
ATOM 2340 O O . ASP A 1 288 ? -4.490 -20.943 20.938 1.00 57.34 288 ASP A O 1
ATOM 2344 N N . GLN A 1 289 ? -4.068 -21.910 22.923 1.00 62.09 289 GLN A N 1
ATOM 2345 C CA . GLN A 1 289 ? -2.702 -21.404 23.048 1.00 62.09 289 GLN A CA 1
ATOM 2346 C C . GLN A 1 289 ? -1.742 -22.498 22.577 1.00 62.09 289 GLN A C 1
ATOM 2348 O O . GLN A 1 289 ? -1.240 -23.258 23.406 1.00 62.09 289 GLN A O 1
ATOM 2353 N N . PRO A 1 290 ? -1.470 -22.637 21.267 1.00 65.25 290 PRO A N 1
ATOM 2354 C CA . PRO A 1 290 ? -0.426 -23.541 20.830 1.00 65.25 290 PRO A CA 1
ATOM 2355 C C . PRO A 1 290 ? 0.917 -23.067 21.390 1.00 65.25 290 PRO A C 1
ATOM 2357 O O . PRO A 1 290 ? 1.141 -21.868 21.597 1.00 65.25 290 PRO A O 1
ATOM 2360 N N . GLU A 1 291 ? 1.835 -24.015 21.578 1.00 64.31 291 GLU A N 1
ATOM 2361 C CA . GLU A 1 291 ? 3.142 -23.825 22.228 1.00 64.31 291 GLU A CA 1
ATOM 2362 C C . GLU A 1 291 ? 4.000 -22.690 21.630 1.00 64.31 291 GLU A C 1
ATOM 2364 O O . GLU A 1 291 ? 4.918 -22.198 22.279 1.00 64.31 291 GLU A O 1
ATOM 2369 N N . LYS A 1 292 ? 3.708 -22.247 20.398 1.00 74.69 292 LYS A N 1
ATOM 2370 C CA . LYS A 1 292 ? 4.445 -21.193 19.674 1.00 74.69 292 LYS A CA 1
ATOM 2371 C C . LYS A 1 292 ? 3.738 -19.834 19.637 1.00 74.69 292 LYS A C 1
ATOM 2373 O O . LYS A 1 292 ? 4.099 -18.979 18.829 1.00 74.69 292 LYS A O 1
ATOM 2378 N N . SER A 1 293 ? 2.712 -19.631 20.455 1.00 81.12 293 SER A N 1
ATOM 2379 C CA . SER A 1 293 ? 1.986 -18.364 20.483 1.00 81.12 293 SER A CA 1
ATOM 2380 C C . SER A 1 293 ? 2.790 -17.246 21.168 1.00 81.12 293 SER A C 1
ATOM 2382 O O . SER A 1 293 ? 3.477 -17.453 22.166 1.00 81.12 293 SER A O 1
ATOM 2384 N N . LYS A 1 294 ? 2.723 -16.036 20.608 1.00 86.50 294 LYS A N 1
ATOM 2385 C CA . LYS A 1 294 ? 3.267 -14.802 21.187 1.00 86.50 294 LYS A CA 1
ATOM 2386 C C . LYS A 1 294 ? 2.135 -13.969 21.766 1.00 86.50 294 LYS A C 1
ATOM 2388 O O . LYS A 1 294 ? 1.008 -14.018 21.277 1.00 86.50 294 LYS A O 1
ATOM 2393 N N . ARG A 1 295 ? 2.454 -13.144 22.762 1.00 90.69 295 ARG A N 1
ATOM 2394 C CA . ARG A 1 295 ? 1.529 -12.156 23.322 1.00 90.69 295 ARG A CA 1
ATOM 2395 C C . ARG A 1 295 ? 1.983 -10.749 22.961 1.00 90.69 295 ARG A C 1
ATOM 2397 O O . ARG A 1 295 ? 3.134 -10.390 23.193 1.00 90.69 295 ARG A O 1
ATOM 2404 N N . CYS A 1 296 ? 1.077 -9.938 22.420 1.00 93.81 296 CYS A N 1
ATOM 2405 C CA . CYS A 1 296 ? 1.373 -8.539 22.137 1.00 93.81 296 CYS A CA 1
ATOM 2406 C C . CYS A 1 296 ? 1.566 -7.755 23.450 1.00 93.81 296 CYS A C 1
ATOM 2408 O O . CYS A 1 296 ? 0.638 -7.725 24.259 1.00 93.81 296 CYS A O 1
ATOM 2410 N N . PRO A 1 297 ? 2.686 -7.034 23.645 1.00 93.62 297 PRO A N 1
ATOM 2411 C CA . PRO A 1 297 ? 2.930 -6.264 24.866 1.00 93.62 297 PRO A CA 1
ATOM 2412 C C . PRO A 1 297 ? 1.997 -5.054 25.023 1.00 93.62 297 PRO A C 1
ATOM 2414 O O . PRO A 1 297 ? 1.861 -4.526 26.119 1.00 93.62 297 PRO A O 1
ATOM 2417 N N . SER A 1 298 ? 1.362 -4.588 23.941 1.00 95.69 298 SER A N 1
ATOM 2418 C CA . SER A 1 298 ? 0.532 -3.375 23.962 1.00 95.69 298 SER A CA 1
ATOM 2419 C C . SER A 1 298 ? -0.969 -3.632 23.996 1.00 95.69 298 SER A C 1
ATOM 2421 O O . SER A 1 298 ? -1.707 -2.721 24.333 1.00 95.69 298 SER A O 1
ATOM 2423 N N . CYS A 1 299 ? -1.450 -4.810 23.601 1.00 95.50 299 CYS A N 1
ATOM 2424 C CA . CYS A 1 299 ? -2.889 -5.115 23.644 1.00 95.50 299 CYS A CA 1
ATOM 2425 C C . CYS A 1 299 ? -3.211 -6.503 24.193 1.00 95.50 299 CYS A C 1
ATOM 2427 O O . CYS A 1 299 ? -4.369 -6.896 24.201 1.00 95.50 299 CYS A O 1
ATOM 2429 N N . ASN A 1 300 ? -2.198 -7.258 24.625 1.00 93.44 300 ASN A N 1
ATOM 2430 C CA . ASN A 1 300 ? -2.330 -8.599 25.189 1.00 93.44 300 ASN A CA 1
ATOM 2431 C C . ASN A 1 300 ? -2.943 -9.664 24.268 1.00 93.44 300 ASN A C 1
ATOM 2433 O O . ASN A 1 300 ? -3.093 -10.802 24.711 1.00 93.44 300 ASN A O 1
ATOM 2437 N N . ILE A 1 301 ? -3.221 -9.355 22.993 1.00 92.50 301 ILE A N 1
ATOM 2438 C CA . ILE A 1 301 ? -3.702 -10.377 22.065 1.00 92.50 301 ILE A CA 1
ATOM 2439 C C . ILE A 1 301 ? -2.644 -11.458 21.853 1.00 92.50 301 ILE A C 1
ATOM 2441 O O . ILE A 1 301 ? -1.444 -11.170 21.755 1.00 92.50 301 ILE A O 1
ATOM 2445 N N . ILE A 1 302 ? -3.111 -12.697 21.775 1.00 89.69 302 ILE A N 1
ATOM 2446 C CA . ILE A 1 302 ? -2.295 -13.867 21.478 1.00 89.69 302 ILE A CA 1
ATOM 2447 C C . ILE A 1 302 ? -2.307 -14.098 19.966 1.00 89.69 302 ILE A C 1
ATOM 2449 O O . ILE A 1 302 ? -3.360 -14.065 19.335 1.00 89.69 302 ILE A O 1
ATOM 2453 N N . PHE A 1 303 ? -1.138 -14.316 19.369 1.00 86.69 303 PHE A N 1
ATOM 2454 C CA . PHE A 1 303 ? -1.008 -14.535 17.930 1.00 86.69 303 PHE A CA 1
ATOM 2455 C C . PHE A 1 303 ? 0.133 -15.504 17.596 1.00 86.69 303 PHE A C 1
ATOM 2457 O O . PHE A 1 303 ? 1.074 -15.657 18.367 1.00 86.69 303 PHE A O 1
ATOM 2464 N N . ILE A 1 304 ? 0.061 -16.159 16.431 1.00 84.00 304 ILE A N 1
ATOM 2465 C CA . ILE A 1 304 ? 0.997 -17.237 16.031 1.00 84.00 304 ILE A CA 1
ATOM 2466 C C . ILE A 1 304 ? 1.880 -16.826 14.832 1.00 84.00 304 ILE A C 1
ATOM 2468 O O . ILE A 1 304 ? 2.821 -17.522 14.464 1.00 84.00 304 ILE A O 1
ATOM 2472 N N . TRP A 1 305 ? 1.605 -15.684 14.199 1.00 81.50 305 TRP A N 1
ATOM 2473 C CA . TRP A 1 305 ? 2.331 -15.263 12.998 1.00 81.50 305 TRP A CA 1
ATOM 2474 C C . TRP A 1 305 ? 3.762 -14.768 13.323 1.00 81.50 305 TRP A C 1
ATOM 2476 O O . TRP A 1 305 ? 4.034 -14.206 14.386 1.00 81.50 305 TRP A O 1
ATOM 2486 N N . ASN A 1 306 ? 4.689 -14.978 12.383 1.00 78.19 306 ASN A N 1
ATOM 2487 C CA . ASN A 1 306 ? 6.139 -14.890 12.610 1.00 78.19 306 ASN A CA 1
ATOM 2488 C C . ASN A 1 306 ? 6.785 -13.511 12.386 1.00 78.19 306 ASN A C 1
ATOM 2490 O O . ASN A 1 306 ? 8.015 -13.416 12.400 1.00 78.19 306 ASN A O 1
ATOM 2494 N N . GLY A 1 307 ? 6.026 -12.436 12.178 1.00 80.38 307 GLY A N 1
ATOM 2495 C CA . GLY A 1 307 ? 6.641 -11.120 11.988 1.00 80.38 307 GLY A CA 1
ATOM 2496 C C . GLY A 1 307 ? 6.766 -10.299 13.268 1.00 80.38 307 GLY A C 1
ATOM 2497 O O . GLY A 1 307 ? 6.706 -10.815 14.385 1.00 80.38 307 GLY A O 1
ATOM 2498 N N . SER A 1 308 ? 7.024 -9.005 13.076 1.00 85.69 308 SER A N 1
ATOM 2499 C CA . SER A 1 308 ? 7.509 -8.099 14.120 1.00 85.69 308 SER A CA 1
ATOM 2500 C C . SER A 1 308 ? 6.514 -7.029 14.572 1.00 85.69 308 SER A C 1
ATOM 2502 O O . SER A 1 308 ? 6.913 -6.163 15.342 1.00 85.69 308 SER A O 1
ATOM 2504 N N . PHE A 1 309 ? 5.258 -7.028 14.104 1.00 91.38 309 PHE A N 1
ATOM 2505 C CA . PHE A 1 309 ? 4.241 -6.042 14.512 1.00 91.38 309 PHE A CA 1
ATOM 2506 C C . PHE A 1 309 ? 2.864 -6.659 14.821 1.00 91.38 309 PHE A C 1
ATOM 2508 O O . PHE A 1 309 ? 2.385 -7.531 14.117 1.00 91.38 309 PHE A O 1
ATOM 2515 N N . CYS A 1 310 ? 2.146 -6.204 15.839 1.00 94.00 310 CYS A N 1
ATOM 2516 C CA . CYS A 1 310 ? 0.814 -6.738 16.122 1.00 94.00 310 CYS A CA 1
ATOM 2517 C C . CYS A 1 310 ? -0.183 -6.378 15.008 1.00 94.00 310 CYS A C 1
ATOM 2519 O O . CYS A 1 310 ? -0.469 -5.201 14.819 1.00 94.00 310 CYS A O 1
ATOM 2521 N N . LYS A 1 311 ? -0.782 -7.367 14.333 1.00 93.62 311 LYS A N 1
ATOM 2522 C CA . LYS A 1 311 ? -1.816 -7.135 13.304 1.00 93.62 311 LYS A CA 1
ATOM 2523 C C . LYS A 1 311 ? -3.115 -6.522 13.848 1.00 93.62 311 LYS A C 1
ATOM 2525 O O . LYS A 1 311 ? -3.879 -5.935 13.090 1.00 93.62 311 LYS A O 1
ATOM 2530 N N . THR A 1 312 ? -3.366 -6.646 15.151 1.00 95.62 312 THR A N 1
ATOM 2531 C CA . THR A 1 312 ? -4.583 -6.130 15.794 1.00 95.62 312 THR A CA 1
ATOM 2532 C C . THR A 1 312 ? -4.439 -4.684 16.236 1.00 95.62 312 THR A C 1
ATOM 2534 O O . THR A 1 312 ? -5.346 -3.900 16.016 1.00 95.62 312 THR A O 1
ATOM 2537 N N . CYS A 1 313 ? -3.326 -4.313 16.870 1.00 96.81 313 CYS A N 1
ATOM 2538 C CA . CYS A 1 313 ? -3.154 -2.952 17.383 1.00 96.81 313 CYS A CA 1
ATOM 2539 C C . CYS A 1 313 ? -2.070 -2.152 16.665 1.00 96.81 313 CYS A C 1
ATOM 2541 O O . CYS A 1 313 ? -1.952 -0.962 16.902 1.00 96.81 313 CYS A O 1
ATOM 2543 N N . GLY A 1 314 ? -1.226 -2.759 15.833 1.00 95.94 314 GLY A N 1
ATOM 2544 C CA . GLY A 1 314 ? -0.104 -2.074 15.185 1.00 95.94 314 GLY A CA 1
ATOM 2545 C C . GLY A 1 314 ? 1.083 -1.803 16.113 1.00 95.94 314 GLY A C 1
ATOM 2546 O O . GLY A 1 314 ? 1.871 -0.892 15.865 1.00 95.94 314 GLY A O 1
ATOM 2547 N N . ALA A 1 315 ? 1.201 -2.499 17.248 1.00 95.69 315 ALA A N 1
ATOM 2548 C CA . ALA A 1 315 ? 2.394 -2.417 18.098 1.00 95.69 315 ALA A CA 1
ATOM 2549 C C . ALA A 1 315 ? 3.625 -2.945 17.358 1.00 95.69 315 ALA A C 1
ATOM 2551 O O . ALA A 1 315 ? 3.538 -3.978 16.709 1.00 95.69 315 ALA A O 1
ATOM 2552 N N . TYR A 1 316 ? 4.766 -2.272 17.479 1.00 90.75 316 TYR A N 1
ATOM 2553 C CA . TYR A 1 316 ? 6.046 -2.713 16.926 1.00 90.75 316 TYR A CA 1
ATOM 2554 C C . TYR A 1 316 ? 7.182 -2.236 17.849 1.00 90.75 316 TYR A C 1
ATOM 2556 O O . TYR A 1 316 ? 7.187 -1.052 18.202 1.00 90.75 316 TYR A O 1
ATOM 2564 N N . PRO A 1 317 ? 8.160 -3.093 18.203 1.00 88.38 317 PRO A N 1
ATOM 2565 C CA . PRO A 1 317 ? 8.240 -4.522 17.880 1.00 88.38 317 PRO A CA 1
ATOM 2566 C C . PRO A 1 317 ? 7.329 -5.403 18.764 1.00 88.38 317 PRO A C 1
ATOM 2568 O O . PRO A 1 317 ? 6.912 -4.975 19.841 1.00 88.38 317 PRO A O 1
ATOM 2571 N N . VAL A 1 318 ? 7.050 -6.634 18.311 1.00 85.81 318 VAL A N 1
ATOM 2572 C CA . VAL A 1 31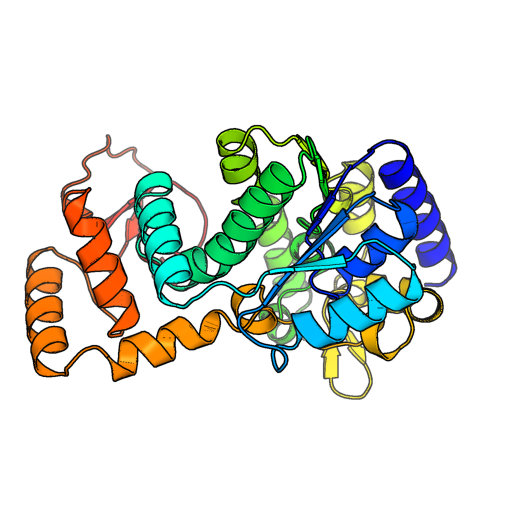8 ? 6.401 -7.732 19.068 1.00 85.81 318 VAL A CA 1
ATOM 2573 C C . VAL A 1 318 ? 7.097 -9.075 18.849 1.00 85.81 318 VAL A C 1
ATOM 2575 O O . VAL A 1 318 ? 7.886 -9.197 17.883 1.00 85.81 318 VAL A O 1
#

Foldseek 3Di:
DQVLLVVLLVLLLVLLVVFAFQEEAQQLALQSLSSCLRHVHQEYEYFAQDCVFQSNVNRVVSCVVSVHHYHYDRDDLVRLVVLLLVCCQLQVALAPVCSLQVSRLLVRLVVCVVVVTQAYEYSPQLCLLLVQDPVLQVCPVPQVVSVVVSVVSNVQPDDCNVVSCVVSNHHYDHSCPPPVNSVSSVVDGSCCQWHDDPNDIGGSNVSLVSCCVPRHNCNSPPRDDRSSRNNVVVCSLVVQQVVQDPVNVVVLQVVLVVLQAHADGSSSSVSVVSSVVNDGQQLPPDDPQPPQWDADNGRRHIDRDDDQADSHRGDGGD

Organism: NCBI:txid1353260

Sequence (318 aa):
MLDLCREFRELLQCVCTNSPGESILLSGGLDSSILLNYMHPREAITISIDQYSSDYRYSSKIAEKYEINHNIVMPSIKAILENLEELIMDFKTFDPIFLRNSVVQLLGFKEARRLKANSIILGDGADELFGGYNFLGKYLKTPEILQSRLNKIVQNMEFVSFALAKKYDLCTTTPFLDDNIIKFSQTLSVNEKIAIHKNMIYGKFFLRSCFKEILGYEIAWRR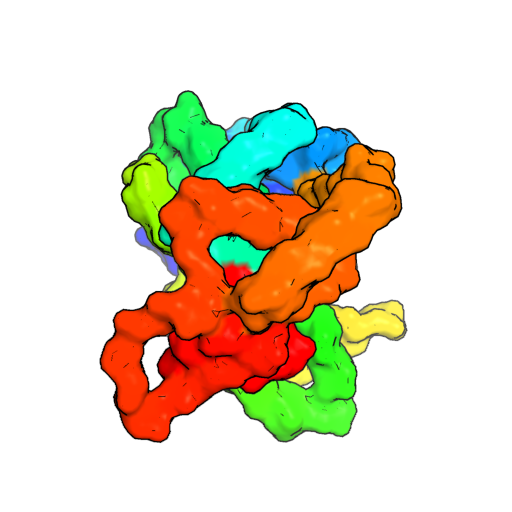KEALESGSGISKIGTYLENCITDTDYIEGYRKAQNEGVMIRSKEHMYYYQKYRKFFDPPIHQTGDQPEKSKRCPSCNIIFIWNGSFCKTCGAYPV

Radius of gyration: 20.38 Å; chains: 1; bounding box: 46×43×55 Å

pLDDT: mean 95.03, std 6.05, range [57.25, 98.81]

Secondary structure (DSSP, 8-state):
-HHHHHHHHHHHHHHHHTS--SEEE--SSHHHHHHHHHH--SEEEEE-SSTTSHHHHHHHHHHHHTT-EEEEE---HHHHHHHHHHHHHHHT---HHHHHHHHHHHHHHHHHHHTT-SEEE--TTHHHHHT--GGGGGGTT-HHHHHHHHHHHHHT---HHHHHHHHHT-EEE-GGGSHHHHHHHHHS-HHHHEEEETTEEEESHHHHHHHHHHH-HHHHTPPP--HHHHTSTTHHHHHHHHHS-HHHHHHHHHHHHHTT----SHHHHHHHHHHTTTS--GGG------TT-EE-TTT--EE---SSS-TTT--S--